Protein AF-G1XMA3-F1 (afdb_monomer)

Nearest PDB structures (foldseek):
  4cv5-assembly2_C  TM=3.053E-01  e=8.843E+00  Saccha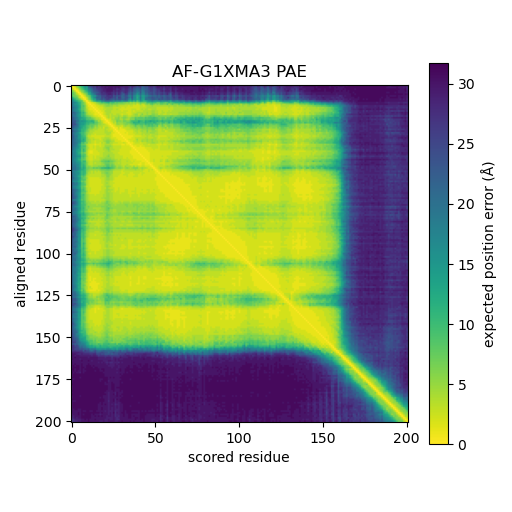romyces cerevisiae
  3jak-assembly1_N  TM=2.715E-01  e=5.839E+00  Homo sapiens

Solvent-accessible surface area (backbone atoms only — not comparable to full-atom values): 12807 Å² total; per-residue (Å²): 136,82,81,80,76,83,64,88,84,71,66,66,65,82,39,69,81,76,88,70,58,89,95,59,74,93,47,70,66,53,43,42,68,71,50,52,70,37,72,71,50,33,62,74,24,57,70,44,73,80,46,54,68,66,64,51,54,47,52,55,31,50,29,30,40,56,26,46,66,74,47,50,89,78,51,64,86,86,57,89,45,65,70,73,49,57,69,70,60,53,51,55,39,47,52,45,23,51,52,46,49,55,66,50,44,79,85,44,56,67,69,58,51,51,50,50,53,38,54,55,55,14,23,48,31,92,86,38,86,81,45,30,47,37,65,59,44,50,33,36,37,54,41,52,52,51,53,52,54,53,50,53,56,51,53,53,59,55,62,75,72,66,75,82,80,81,82,79,85,91,88,78,91,87,90,84,90,86,83,88,84,90,80,88,82,87,80,85,72,83,79,76,78,80,80,82,87,81,88,92,133

pLDDT: mean 78.49, std 21.37, range [32.34, 98.25]

Secondary structure (DSSP, 8-state):
-------TT-PPPP-PPPPPPTTPPPPHHHHIIIII-SHHHHHHTTTTTSS-HHHHHHHHHHHHHHHHHHSGGGS-TT--SGGGS-HHHHHHHHHHHHHHHHHHHTTS-HHHHHHHHHHHHHTB-TT-STTTBHHHHHHHHHHHHHHHHHHHHHHHHHHTT----------------------------------------

Radius of gyration: 26.31 Å; Cα contacts (8 Å, |Δi|>4): 128; chains: 1; bounding box: 83×55×55 Å

Structure (mmCIF, N/CA/C/O backbone):
data_AF-G1XMA3-F1
#
_entry.id   AF-G1XMA3-F1
#
loop_
_atom_site.group_PDB
_atom_site.id
_atom_site.type_symbol
_atom_site.label_atom_id
_atom_site.label_alt_id
_atom_site.label_comp_id
_atom_site.label_asym_id
_atom_site.label_entity_id
_atom_site.label_seq_id
_atom_site.pdbx_PDB_ins_code
_atom_site.Cartn_x
_atom_site.Cartn_y
_atom_site.Cartn_z
_atom_site.occupancy
_atom_site.B_iso_or_equiv
_atom_site.auth_seq_id
_atom_site.auth_comp_id
_atom_site.auth_asym_id
_atom_site.auth_atom_id
_atom_site.pdbx_PDB_model_num
ATOM 1 N N . MET A 1 1 ? -14.937 -12.051 34.851 1.00 36.78 1 MET A N 1
ATOM 2 C CA . MET A 1 1 ? -14.277 -12.315 33.558 1.00 36.78 1 MET A CA 1
ATOM 3 C C . MET A 1 1 ? -15.273 -11.897 32.501 1.00 36.78 1 MET A C 1
ATOM 5 O O . MET A 1 1 ? -16.297 -12.550 32.383 1.00 36.78 1 MET A O 1
ATOM 9 N N . SER A 1 2 ? -15.074 -10.731 31.890 1.00 42.25 2 SER A N 1
ATOM 10 C CA . SER A 1 2 ? -16.041 -10.170 30.945 1.00 42.25 2 SER A CA 1
ATOM 11 C C . SER A 1 2 ? -15.694 -10.662 29.548 1.00 42.25 2 SER A C 1
ATOM 13 O O . SER A 1 2 ? -14.628 -10.338 29.028 1.00 42.25 2 SER A O 1
ATOM 15 N N . GLU A 1 3 ? -16.578 -11.478 28.985 1.00 47.12 3 GLU A N 1
ATOM 16 C CA . GLU A 1 3 ? -16.557 -11.893 27.587 1.00 47.12 3 GLU A CA 1
ATOM 17 C C . GLU A 1 3 ? -16.673 -10.641 26.711 1.00 47.12 3 GLU A C 1
ATOM 19 O O . GLU A 1 3 ? -17.701 -9.965 26.694 1.00 47.12 3 GLU A O 1
ATOM 24 N N . SER A 1 4 ? -15.586 -10.292 26.020 1.00 43.81 4 SER A N 1
ATOM 25 C CA . SER A 1 4 ? -15.637 -9.319 24.933 1.00 43.81 4 SER A CA 1
ATOM 26 C C . SER A 1 4 ? -16.375 -9.980 23.777 1.00 43.81 4 SER A C 1
ATOM 28 O O . SER A 1 4 ? -15.854 -10.879 23.114 1.00 43.81 4 SER A O 1
ATOM 30 N N . SER A 1 5 ? -17.629 -9.583 23.605 1.00 42.97 5 SER A N 1
ATOM 31 C CA . SER A 1 5 ? -18.495 -9.979 22.509 1.00 42.97 5 SER A CA 1
ATOM 32 C C . SER A 1 5 ? -17.858 -9.562 21.186 1.00 42.97 5 SER A C 1
ATOM 34 O O . SER A 1 5 ? -17.798 -8.385 20.834 1.00 42.97 5 SER A O 1
ATOM 36 N N . TYR A 1 6 ? -17.370 -10.544 20.433 1.00 44.34 6 TYR A N 1
ATOM 37 C CA . TYR A 1 6 ? -17.037 -10.340 19.032 1.00 44.34 6 TYR A CA 1
ATOM 38 C C . TYR A 1 6 ? -18.348 -10.036 18.299 1.00 44.34 6 TYR A C 1
ATOM 40 O O . TYR A 1 6 ? -19.139 -10.942 18.052 1.00 44.34 6 TYR A O 1
ATOM 48 N N . ASP A 1 7 ? -18.618 -8.757 18.032 1.00 48.00 7 ASP A N 1
ATOM 49 C CA . ASP A 1 7 ? -19.769 -8.317 17.249 1.00 48.00 7 ASP A CA 1
ATOM 50 C C . ASP A 1 7 ? -19.436 -8.429 15.746 1.00 48.00 7 ASP A C 1
ATOM 52 O O . ASP A 1 7 ? -18.680 -7.606 15.216 1.00 48.00 7 ASP A O 1
ATOM 56 N N . PRO A 1 8 ? -19.994 -9.421 15.025 1.00 42.84 8 PRO A N 1
ATOM 57 C CA . PRO A 1 8 ? -19.751 -9.614 13.597 1.00 42.84 8 PRO A CA 1
ATOM 58 C C . PRO A 1 8 ? -20.358 -8.503 12.715 1.00 42.84 8 PRO A C 1
ATOM 60 O O . PRO A 1 8 ? -20.171 -8.526 11.495 1.00 42.84 8 PRO A O 1
ATOM 63 N N . SER A 1 9 ? -21.070 -7.522 13.290 1.00 48.47 9 SER A N 1
ATOM 64 C CA . SER A 1 9 ? -21.591 -6.347 12.574 1.00 48.47 9 SER A CA 1
ATOM 65 C C . SER A 1 9 ? -20.518 -5.300 12.245 1.00 48.47 9 SER A C 1
ATOM 67 O O . SER A 1 9 ? -20.711 -4.468 11.353 1.00 48.47 9 SER A O 1
ATOM 69 N N . ARG A 1 10 ? -19.349 -5.358 12.892 1.00 64.69 10 ARG A N 1
ATOM 70 C CA . ARG A 1 10 ? -18.272 -4.377 12.715 1.00 64.69 10 ARG A CA 1
ATOM 71 C C . ARG A 1 10 ? -17.355 -4.733 11.547 1.00 64.69 10 ARG A C 1
ATOM 73 O O . ARG A 1 10 ? -16.159 -4.946 11.719 1.00 64.69 10 ARG A O 1
ATOM 80 N N . ARG A 1 11 ? -17.904 -4.781 10.330 1.00 74.19 11 ARG A N 1
ATOM 81 C CA . ARG A 1 11 ? -17.053 -4.758 9.129 1.00 74.19 11 ARG A CA 1
ATOM 82 C C . ARG A 1 11 ? -16.225 -3.469 9.138 1.00 74.19 11 ARG A C 1
ATOM 84 O O . ARG A 1 11 ? -16.793 -2.407 9.415 1.00 74.19 11 ARG A O 1
ATOM 91 N N . PRO A 1 12 ? -14.923 -3.525 8.816 1.00 88.50 12 PRO A N 1
ATOM 92 C CA . PRO A 1 12 ? -14.114 -2.320 8.775 1.00 88.50 12 PRO A CA 1
ATOM 93 C C . PRO A 1 12 ? -14.667 -1.374 7.686 1.00 88.50 12 PRO A C 1
ATOM 95 O O . PRO A 1 12 ? -15.120 -1.830 6.627 1.00 88.50 12 PRO A O 1
ATOM 98 N N . PRO A 1 13 ? -14.699 -0.055 7.942 1.00 90.06 13 PRO A N 1
ATOM 99 C CA . PRO A 1 13 ? -15.357 0.923 7.076 1.00 90.06 13 PRO A CA 1
ATOM 100 C C . PRO A 1 13 ? -14.633 1.042 5.732 1.00 90.06 13 PRO A C 1
ATOM 102 O O . PRO A 1 13 ? -13.409 0.970 5.683 1.00 90.06 13 PRO A O 1
ATOM 105 N N . ALA A 1 14 ? -15.349 1.281 4.633 1.00 91.38 14 ALA A N 1
ATOM 106 C CA . ALA A 1 14 ? -14.695 1.552 3.353 1.00 91.38 14 ALA A CA 1
ATOM 107 C C . ALA A 1 14 ? -13.967 2.910 3.394 1.00 91.38 14 ALA A C 1
ATOM 109 O O . ALA A 1 14 ? -14.556 3.934 3.735 1.00 91.38 14 ALA A O 1
ATOM 110 N N . ILE A 1 15 ? -12.693 2.925 3.007 1.00 92.25 15 ILE A N 1
ATOM 111 C CA . ILE A 1 15 ? -11.820 4.097 3.003 1.00 92.25 15 ILE A CA 1
ATOM 112 C C . ILE A 1 15 ? -11.368 4.370 1.571 1.00 92.25 15 ILE A C 1
ATOM 114 O O . ILE A 1 15 ? -10.645 3.592 0.938 1.00 92.25 15 ILE A O 1
ATOM 118 N N . SER A 1 16 ? -11.772 5.533 1.069 1.00 89.31 16 SER A N 1
ATOM 119 C CA . SER A 1 16 ? -11.322 6.031 -0.227 1.00 89.31 16 SER A CA 1
ATOM 120 C C . SER A 1 16 ? -9.881 6.530 -0.158 1.00 89.31 16 SER A C 1
ATOM 122 O O . SER A 1 16 ? -9.428 7.049 0.859 1.00 89.31 16 SER A O 1
ATOM 124 N N . LYS A 1 17 ? -9.169 6.423 -1.281 1.00 89.25 17 LYS A N 1
ATOM 125 C CA . LYS A 1 17 ? -7.834 7.000 -1.440 1.00 89.25 17 LYS A CA 1
ATOM 126 C C . LYS A 1 17 ? -7.864 8.512 -1.150 1.00 89.25 17 LYS A C 1
ATOM 128 O O . LYS A 1 17 ? -8.693 9.207 -1.748 1.00 89.25 17 LYS A O 1
ATOM 133 N N . PRO A 1 18 ? -6.958 9.045 -0.310 1.00 88.06 18 PRO A N 1
ATOM 134 C CA . PRO A 1 18 ? -6.865 10.481 -0.068 1.00 88.06 18 PRO A CA 1
ATOM 135 C C . PRO A 1 18 ? -6.646 11.273 -1.360 1.00 88.06 18 PRO A C 1
ATOM 137 O O . PRO A 1 18 ? -5.846 10.887 -2.218 1.00 88.06 18 PRO A O 1
ATOM 140 N N . LYS A 1 19 ? -7.341 12.407 -1.491 1.00 85.69 19 LYS A N 1
ATOM 141 C CA . LYS A 1 19 ? -7.137 13.345 -2.601 1.00 85.69 19 LYS A CA 1
ATOM 142 C C . LYS A 1 19 ? -5.877 14.165 -2.332 1.00 85.69 19 LYS A C 1
ATOM 144 O O . LYS A 1 19 ? -5.804 14.871 -1.331 1.00 85.69 19 LYS A O 1
ATOM 149 N N . LEU A 1 20 ? -4.899 14.073 -3.228 1.00 82.81 20 LEU A N 1
ATOM 150 C CA . LEU A 1 20 ? -3.640 14.812 -3.128 1.00 82.81 20 LEU A CA 1
ATOM 151 C C . LEU A 1 20 ? -3.714 16.094 -3.945 1.00 82.81 20 LEU A C 1
ATOM 153 O O . LEU A 1 20 ? -4.273 16.093 -5.044 1.00 82.81 20 LEU A O 1
ATOM 157 N N . LYS A 1 21 ? -3.106 17.164 -3.429 1.00 82.56 21 LYS A N 1
ATOM 158 C CA . LYS A 1 21 ? -2.789 18.336 -4.249 1.00 82.56 21 LYS A CA 1
ATOM 159 C C . LYS A 1 21 ? -1.657 17.993 -5.220 1.00 82.56 21 LYS A C 1
ATOM 161 O O . LYS A 1 21 ? -0.892 17.051 -4.999 1.00 82.56 21 LYS A O 1
ATOM 166 N N . GLU A 1 22 ? -1.549 18.760 -6.298 1.00 77.25 22 GLU A N 1
ATOM 167 C CA . GLU A 1 22 ? -0.462 18.594 -7.259 1.00 77.25 22 GLU A CA 1
ATOM 168 C C . GLU A 1 22 ? 0.907 18.726 -6.569 1.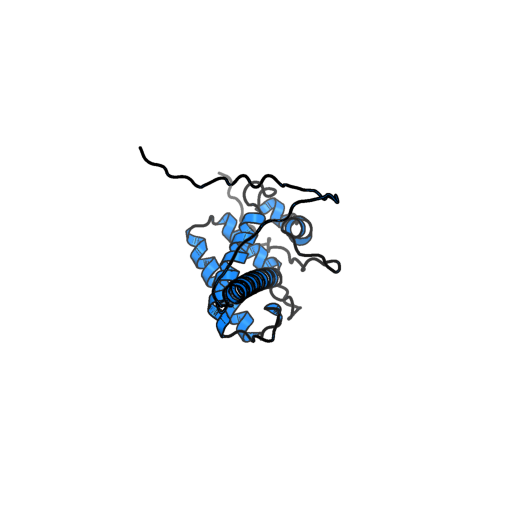00 77.25 22 GLU A C 1
ATOM 170 O O . GLU A 1 22 ? 1.097 19.563 -5.689 1.00 77.25 22 GLU A O 1
ATOM 175 N N . GLY A 1 23 ? 1.840 17.830 -6.905 1.00 74.56 23 GLY A N 1
ATOM 176 C CA . GLY A 1 23 ? 3.171 17.764 -6.288 1.00 74.56 23 GLY A CA 1
ATOM 177 C C . GLY A 1 23 ? 3.228 17.147 -4.882 1.00 74.56 23 GLY A C 1
ATOM 178 O O . GLY A 1 23 ? 4.323 16.876 -4.389 1.00 74.56 23 GLY A O 1
ATOM 179 N N . GLN A 1 24 ? 2.091 16.863 -4.239 1.00 79.44 24 GLN A N 1
ATOM 180 C CA . GLN A 1 24 ? 2.068 16.291 -2.892 1.00 79.44 24 GLN A CA 1
ATOM 181 C C . GLN A 1 24 ? 2.308 14.774 -2.913 1.00 79.44 24 GLN A C 1
ATOM 183 O O . GLN A 1 24 ? 1.703 14.030 -3.688 1.00 79.44 24 GLN A O 1
ATOM 188 N N . SER A 1 25 ? 3.180 14.296 -2.024 1.00 77.56 25 SER A N 1
ATOM 189 C CA . SER A 1 25 ? 3.383 12.870 -1.774 1.00 77.56 25 SER A CA 1
ATOM 190 C C . SER A 1 25 ? 2.561 12.397 -0.575 1.00 77.56 25 SER A C 1
ATOM 192 O O . SER A 1 25 ? 2.251 13.154 0.344 1.00 77.56 25 SER A O 1
ATOM 194 N N . VAL A 1 26 ? 2.201 11.115 -0.584 1.00 82.56 26 VAL A N 1
ATOM 195 C CA . VAL A 1 26 ? 1.500 10.489 0.537 1.00 82.56 26 VAL A CA 1
ATOM 196 C C . VAL A 1 26 ? 2.481 10.255 1.681 1.00 82.56 26 VAL A C 1
ATOM 198 O O . VAL A 1 26 ? 3.424 9.476 1.539 1.00 82.56 26 VAL A O 1
ATOM 201 N N . THR A 1 27 ? 2.243 10.903 2.820 1.00 84.00 27 THR A N 1
ATOM 202 C CA . THR A 1 27 ? 3.008 10.699 4.058 1.00 84.00 27 THR A CA 1
ATOM 203 C C . THR A 1 27 ? 2.271 9.756 5.011 1.00 84.00 27 THR A C 1
ATOM 205 O O . THR A 1 27 ? 1.072 9.525 4.866 1.00 84.00 27 THR A O 1
ATOM 208 N N . HIS A 1 28 ? 2.985 9.204 6.000 1.00 84.31 28 HIS A N 1
ATOM 209 C CA . HIS A 1 28 ? 2.360 8.381 7.044 1.00 84.31 28 HIS A CA 1
ATOM 210 C C . HIS A 1 28 ? 1.322 9.182 7.837 1.00 84.31 28 HIS A C 1
ATOM 212 O O . HIS A 1 28 ? 0.199 8.718 7.979 1.00 84.31 28 HIS A O 1
ATOM 218 N N . GLN A 1 29 ? 1.678 10.405 8.246 1.00 85.81 29 GLN A N 1
ATOM 219 C CA . GLN A 1 29 ? 0.783 11.316 8.960 1.00 85.81 29 GLN A CA 1
ATOM 220 C C . GLN A 1 29 ? -0.498 11.581 8.170 1.00 85.81 29 GLN A C 1
ATOM 222 O O . GLN A 1 29 ? -1.594 11.509 8.700 1.00 85.81 29 GLN A O 1
ATOM 227 N N . MET A 1 30 ? -0.377 11.816 6.863 1.00 88.38 30 MET A N 1
ATOM 228 C CA . MET A 1 30 ? -1.549 12.059 6.034 1.00 88.38 30 MET A CA 1
ATOM 229 C C . MET A 1 30 ? -2.445 10.819 5.932 1.00 88.38 30 MET A C 1
ATOM 231 O O . MET A 1 30 ? -3.662 10.960 5.945 1.00 88.38 30 MET A O 1
ATOM 235 N N . LEU A 1 31 ? -1.884 9.607 5.842 1.00 89.81 31 LEU A N 1
ATOM 236 C CA . LEU A 1 31 ? -2.693 8.383 5.884 1.00 89.81 31 LEU A CA 1
ATOM 237 C C . LEU A 1 31 ? -3.402 8.227 7.232 1.00 89.81 31 LEU A C 1
ATOM 239 O O . LEU A 1 31 ? -4.576 7.871 7.248 1.00 89.81 31 LEU A O 1
ATOM 243 N N . GLU A 1 32 ? -2.720 8.530 8.332 1.00 88.12 32 GLU A N 1
ATOM 244 C CA . GLU A 1 32 ? -3.315 8.535 9.668 1.00 88.12 32 GLU A CA 1
ATOM 245 C C . GLU A 1 32 ? -4.485 9.518 9.727 1.00 88.12 32 GLU A C 1
ATOM 247 O O . GLU A 1 32 ? -5.620 9.093 9.896 1.00 88.12 32 GLU A O 1
ATOM 252 N N . ASP A 1 33 ? -4.242 10.796 9.444 1.00 87.12 33 ASP A N 1
ATOM 253 C CA . ASP A 1 33 ? -5.214 11.873 9.648 1.00 87.12 33 ASP A CA 1
ATOM 254 C C . ASP A 1 33 ? -6.390 11.842 8.667 1.00 87.12 33 ASP A C 1
ATOM 256 O O . ASP A 1 33 ? -7.499 12.243 9.019 1.00 87.12 33 ASP A O 1
ATOM 260 N N . THR A 1 34 ? -6.154 11.412 7.422 1.00 85.75 34 THR A N 1
ATOM 261 C CA . THR A 1 34 ? -7.143 11.557 6.334 1.00 85.75 34 THR A CA 1
ATOM 262 C C . THR A 1 34 ? -7.797 10.255 5.903 1.00 85.75 34 THR A C 1
ATOM 264 O O . THR A 1 34 ? -8.896 10.297 5.353 1.00 85.75 34 THR A O 1
ATOM 267 N N . ALA A 1 35 ? -7.141 9.111 6.116 1.00 88.62 35 ALA A N 1
ATOM 268 C CA . ALA A 1 35 ? -7.659 7.813 5.693 1.00 88.62 35 ALA A CA 1
ATOM 269 C C . ALA A 1 35 ? -8.089 6.961 6.892 1.00 88.62 35 ALA A C 1
ATOM 271 O O . ALA A 1 35 ? -9.183 6.407 6.872 1.00 88.62 35 ALA A O 1
ATOM 272 N N . PHE A 1 36 ? -7.258 6.880 7.937 1.00 92.44 36 PHE A N 1
ATOM 273 C CA . PHE A 1 36 ? -7.442 5.927 9.039 1.00 92.44 36 PHE A CA 1
ATOM 274 C C . PHE A 1 36 ? -7.851 6.555 10.377 1.00 92.44 36 PHE A C 1
ATOM 276 O O . PHE A 1 36 ? -8.070 5.825 11.340 1.00 92.44 36 PHE A O 1
ATOM 283 N N . ASN A 1 37 ? -8.054 7.871 10.436 1.00 90.19 37 ASN A N 1
ATOM 284 C CA . ASN A 1 37 ? -8.657 8.568 11.572 1.00 90.19 37 ASN A CA 1
ATOM 285 C C . ASN A 1 37 ? -10.183 8.363 11.594 1.00 90.19 37 ASN A C 1
ATOM 287 O O . ASN A 1 37 ? -10.974 9.297 11.475 1.00 90.19 37 ASN A O 1
ATOM 291 N N . HIS A 1 38 ? -10.599 7.101 11.669 1.00 90.00 38 HIS A N 1
ATOM 292 C CA . HIS A 1 38 ? -11.995 6.692 11.743 1.00 90.00 38 HIS A CA 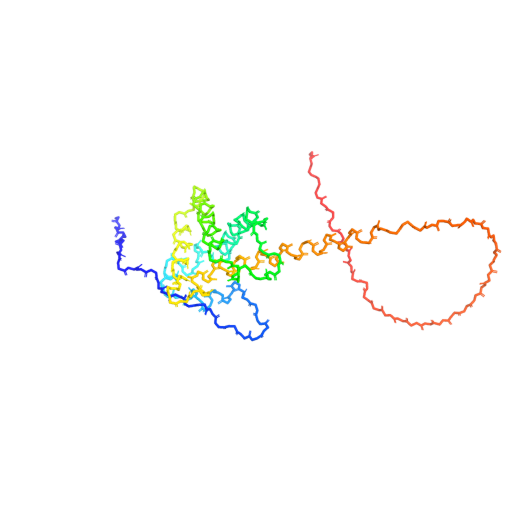1
ATOM 293 C C . HIS A 1 38 ? -12.257 6.060 13.118 1.00 90.00 38 HIS A C 1
ATOM 295 O O . HIS A 1 38 ? -11.405 5.292 13.576 1.00 90.00 38 HIS A O 1
ATOM 301 N N . PRO A 1 39 ? -13.428 6.287 13.752 1.00 90.75 39 PRO A N 1
ATOM 302 C CA . PRO A 1 39 ? -13.742 5.745 15.079 1.00 90.75 39 PRO A CA 1
ATOM 303 C C . PRO A 1 39 ? -13.444 4.249 15.230 1.00 90.75 39 PRO A C 1
ATOM 305 O O . PRO A 1 39 ? -12.838 3.845 16.211 1.00 90.75 39 PRO A O 1
ATOM 308 N N . TYR A 1 40 ? -13.769 3.456 14.204 1.00 92.38 40 TYR A N 1
ATOM 309 C CA . TYR A 1 40 ? -13.415 2.033 14.117 1.00 92.38 40 TYR A CA 1
ATOM 310 C C . TYR A 1 40 ? -11.931 1.744 14.412 1.00 92.38 40 TYR A C 1
ATOM 312 O O . TYR A 1 40 ? -11.619 0.907 15.253 1.00 92.38 40 TYR A O 1
ATOM 320 N N . TYR A 1 41 ? -11.010 2.433 13.732 1.00 92.38 41 TYR A N 1
ATOM 321 C CA . TYR A 1 41 ? -9.571 2.204 13.884 1.00 92.38 41 TYR A CA 1
ATOM 322 C C . TYR A 1 41 ? -9.032 2.797 15.184 1.00 92.38 41 TYR A C 1
ATOM 324 O O . TYR A 1 41 ? -8.158 2.196 15.806 1.00 92.38 41 TYR A O 1
ATOM 332 N N . LEU A 1 42 ? -9.570 3.938 15.624 1.00 91.56 42 LEU A N 1
ATOM 333 C CA . LEU A 1 42 ? -9.220 4.529 16.916 1.00 91.56 42 LEU A CA 1
ATOM 334 C C . LEU A 1 42 ? -9.592 3.596 18.069 1.00 91.56 42 LEU A C 1
ATOM 336 O O . LEU A 1 42 ? -8.758 3.327 18.925 1.00 91.56 42 LEU A O 1
ATOM 340 N N . GLU A 1 43 ? -10.805 3.048 18.069 1.00 90.69 43 GLU A N 1
ATOM 341 C CA . GLU A 1 43 ? -11.240 2.084 19.079 1.00 90.69 43 GLU A CA 1
ATOM 342 C C . GLU A 1 43 ? -10.397 0.805 19.008 1.00 90.69 43 GLU A C 1
ATOM 344 O O . GLU A 1 43 ? -9.851 0.374 20.022 1.00 90.69 43 GLU A O 1
ATOM 349 N N . LYS A 1 44 ? -10.210 0.251 17.801 1.00 90.00 44 LYS A N 1
ATOM 350 C CA . LYS A 1 44 ? -9.483 -1.009 17.598 1.00 90.00 44 LYS A CA 1
ATOM 351 C C . LYS A 1 44 ? -8.005 -0.941 17.993 1.00 90.00 44 LYS A C 1
ATOM 353 O O . LYS A 1 44 ? -7.469 -1.937 18.449 1.00 90.00 44 LYS A O 1
ATOM 358 N N . THR A 1 45 ? -7.349 0.206 17.826 1.00 89.62 45 THR A N 1
ATOM 359 C CA . THR A 1 45 ? -5.914 0.383 18.137 1.00 89.62 45 THR A CA 1
ATOM 360 C C . THR A 1 45 ? -5.655 1.017 19.509 1.00 89.62 45 THR A C 1
ATOM 362 O O . THR A 1 45 ? -4.499 1.277 19.864 1.00 89.62 45 THR A O 1
ATOM 365 N N . GLY A 1 46 ? -6.717 1.324 20.265 1.00 89.69 46 GLY A N 1
ATOM 366 C CA . GLY A 1 46 ? -6.634 2.056 21.528 1.00 89.69 46 GLY A CA 1
ATOM 367 C C . GLY A 1 46 ? -6.081 3.471 21.348 1.00 89.69 46 GLY A C 1
ATOM 368 O O . GLY A 1 46 ? -5.122 3.841 22.014 1.00 89.69 46 GLY A O 1
ATOM 369 N N . ASN A 1 47 ? -6.632 4.252 20.416 1.00 89.00 47 ASN A N 1
ATOM 370 C CA . ASN A 1 47 ? -6.114 5.556 19.975 1.00 89.00 47 ASN A CA 1
ATOM 371 C C . ASN A 1 47 ? -4.639 5.478 19.561 1.00 89.00 47 ASN A C 1
ATOM 373 O O . ASN A 1 47 ? -3.814 6.317 19.934 1.00 89.00 47 ASN A O 1
ATOM 377 N N . TRP A 1 48 ? -4.304 4.418 18.827 1.00 89.00 48 TRP A N 1
ATOM 378 C CA . TRP A 1 48 ? -2.948 4.081 18.415 1.00 89.00 48 TRP A CA 1
ATOM 379 C C . TRP A 1 48 ? -1.964 3.870 19.574 1.00 89.00 48 TRP A C 1
ATOM 381 O O . TRP A 1 48 ? -0.759 3.899 19.341 1.00 89.00 48 TRP A O 1
ATOM 391 N N . LEU A 1 49 ? -2.396 3.711 20.830 1.00 86.06 49 LEU A N 1
ATOM 392 C CA . LEU A 1 49 ? -1.477 3.501 21.959 1.00 86.06 49 LEU A CA 1
ATOM 393 C C . LEU A 1 49 ? -0.755 2.152 21.854 1.00 86.06 49 LEU A C 1
ATOM 395 O O . LEU A 1 49 ? 0.441 2.092 22.136 1.00 86.06 49 LEU A O 1
ATOM 399 N N . ASN A 1 50 ? -1.454 1.119 21.375 1.00 82.62 50 ASN A N 1
ATOM 400 C CA . ASN A 1 50 ? -0.938 -0.252 21.301 1.00 82.62 50 ASN A CA 1
ATOM 401 C C . ASN A 1 50 ? -0.326 -0.567 19.933 1.00 82.62 50 ASN A C 1
ATOM 403 O O . ASN A 1 50 ? 0.760 -1.133 19.829 1.00 82.62 50 ASN A O 1
ATOM 407 N N . VAL A 1 51 ? -1.011 -0.156 18.866 1.00 87.44 51 VAL A N 1
ATOM 408 C CA . VAL A 1 51 ? -0.613 -0.411 17.482 1.00 87.44 51 VAL A CA 1
ATOM 409 C C . VAL A 1 51 ? -0.460 0.924 16.770 1.00 87.44 51 VAL A C 1
ATOM 411 O O . VAL A 1 51 ? -1.392 1.716 16.745 1.00 87.44 51 VAL A O 1
ATOM 414 N N . LYS A 1 52 ? 0.713 1.190 16.184 1.00 90.44 52 LYS A N 1
ATOM 415 C CA . LYS A 1 52 ? 1.009 2.437 15.457 1.00 90.44 52 LYS A CA 1
ATOM 416 C C . LYS A 1 52 ? 0.927 2.220 13.945 1.00 90.44 52 LYS A C 1
ATOM 418 O O . LYS A 1 52 ? 1.414 1.211 13.432 1.00 90.44 52 LYS A O 1
ATOM 423 N N . ILE A 1 53 ? 0.429 3.217 13.209 1.00 90.94 53 ILE A N 1
ATOM 424 C CA . ILE A 1 53 ? 0.319 3.153 11.742 1.00 90.94 53 ILE A CA 1
ATOM 425 C C . ILE A 1 53 ? 1.684 3.039 11.044 1.00 90.94 53 ILE A C 1
ATOM 427 O O . ILE A 1 53 ? 1.822 2.349 10.040 1.00 90.94 53 ILE A O 1
ATOM 431 N N . GLY A 1 54 ? 2.726 3.683 11.580 1.00 91.38 54 GLY A N 1
ATOM 432 C CA . GLY A 1 54 ? 4.068 3.676 10.990 1.00 91.38 54 GLY A CA 1
ATOM 433 C C . GLY A 1 54 ? 4.632 2.260 10.785 1.00 91.38 54 GLY A C 1
ATOM 434 O O . GLY A 1 54 ? 4.979 1.919 9.653 1.00 91.38 54 GLY A O 1
ATOM 435 N N . PRO A 1 55 ? 4.717 1.431 11.844 1.00 92.56 55 PRO A N 1
ATOM 436 C CA . PRO A 1 55 ? 5.025 0.006 11.739 1.00 92.56 55 PRO A CA 1
ATOM 437 C C . PRO A 1 55 ? 4.155 -0.749 10.726 1.00 92.56 55 PRO A C 1
ATOM 439 O O . PRO A 1 55 ? 4.714 -1.436 9.879 1.00 92.56 55 PRO A O 1
ATOM 442 N N . ILE A 1 56 ? 2.830 -0.561 10.738 1.00 94.38 56 ILE A N 1
ATOM 443 C CA . ILE A 1 56 ? 1.916 -1.223 9.788 1.00 94.38 56 ILE A CA 1
ATOM 444 C C . ILE A 1 56 ? 2.304 -0.906 8.339 1.00 94.38 56 ILE A C 1
ATOM 446 O O . ILE A 1 56 ? 2.482 -1.802 7.511 1.00 94.38 56 ILE A O 1
ATOM 450 N N . LEU A 1 57 ? 2.495 0.376 8.023 1.00 94.81 57 LEU A N 1
ATOM 451 C CA . LEU A 1 57 ? 2.875 0.799 6.676 1.00 94.81 57 LEU A CA 1
ATOM 452 C C . LEU A 1 57 ? 4.263 0.280 6.286 1.00 94.81 57 LEU A C 1
ATOM 454 O O . LEU A 1 57 ? 4.491 0.020 5.105 1.00 94.81 57 LEU A O 1
ATOM 458 N N . ARG A 1 58 ? 5.191 0.115 7.241 1.00 94.56 58 ARG A N 1
ATOM 459 C CA . ARG A 1 58 ? 6.490 -0.526 6.979 1.00 94.56 58 ARG A CA 1
ATOM 460 C C . ARG A 1 58 ? 6.311 -1.987 6.589 1.00 94.56 58 ARG A C 1
ATOM 462 O O . ARG A 1 58 ? 6.799 -2.347 5.521 1.00 94.56 58 ARG A O 1
ATOM 469 N N . THR A 1 59 ? 5.542 -2.761 7.351 1.00 96.25 59 THR A N 1
ATOM 470 C CA . THR A 1 59 ? 5.251 -4.170 7.050 1.00 96.25 59 THR A CA 1
ATOM 471 C C . THR A 1 59 ? 4.605 -4.333 5.675 1.00 96.25 59 THR A C 1
ATOM 473 O O . THR A 1 59 ? 5.095 -5.107 4.852 1.00 96.25 59 THR A O 1
ATOM 476 N N . ILE A 1 60 ? 3.571 -3.539 5.363 1.00 97.12 60 ILE A N 1
ATOM 477 C CA . ILE A 1 60 ? 2.920 -3.564 4.040 1.00 97.12 60 ILE A CA 1
ATOM 478 C C . ILE A 1 60 ? 3.947 -3.281 2.941 1.00 97.12 60 ILE A C 1
ATOM 480 O O . ILE A 1 60 ? 4.003 -3.977 1.925 1.00 97.12 60 ILE A O 1
ATOM 484 N N . LYS A 1 61 ? 4.787 -2.262 3.136 1.00 96.44 61 LYS A N 1
ATOM 485 C CA . LYS A 1 61 ? 5.819 -1.882 2.174 1.00 96.44 61 LYS A CA 1
ATOM 486 C C . LYS A 1 61 ? 6.926 -2.935 2.041 1.00 96.44 61 LYS A C 1
ATOM 488 O O . LYS A 1 61 ? 7.495 -3.035 0.960 1.00 96.44 61 LYS A O 1
ATOM 493 N N . GLU A 1 62 ? 7.291 -3.651 3.096 1.00 96.31 62 GLU A N 1
ATOM 494 C CA . GLU A 1 62 ? 8.305 -4.718 3.072 1.00 96.31 62 GLU A CA 1
ATOM 495 C C . GLU A 1 62 ? 7.791 -5.949 2.327 1.00 96.31 62 GLU A C 1
ATOM 497 O O . GLU A 1 62 ? 8.444 -6.398 1.384 1.00 96.31 62 GLU A O 1
ATOM 502 N N . CYS A 1 63 ? 6.569 -6.396 2.634 1.00 97.56 63 CYS A N 1
ATOM 503 C CA . CYS A 1 63 ? 5.894 -7.457 1.878 1.00 97.56 63 CYS A CA 1
ATOM 504 C C . CYS A 1 63 ? 5.760 -7.077 0.397 1.00 97.56 63 CYS A C 1
ATOM 506 O O . CYS A 1 63 ? 6.045 -7.878 -0.490 1.00 97.56 63 CYS A O 1
ATOM 508 N N . SER A 1 64 ? 5.390 -5.819 0.124 1.00 97.75 64 SER A N 1
ATOM 509 C CA . SER A 1 64 ? 5.293 -5.283 -1.240 1.00 97.75 64 SER A CA 1
ATOM 510 C C . SER A 1 64 ? 6.645 -5.285 -1.951 1.00 97.75 64 SER A C 1
ATOM 512 O O . SER A 1 64 ? 6.717 -5.589 -3.135 1.00 97.75 64 SER A O 1
ATOM 514 N N . GLN A 1 65 ? 7.733 -4.960 -1.246 1.00 96.88 65 GLN A N 1
ATOM 515 C CA . GLN A 1 65 ? 9.071 -4.988 -1.833 1.00 96.88 65 GLN A CA 1
ATOM 516 C C . GLN A 1 6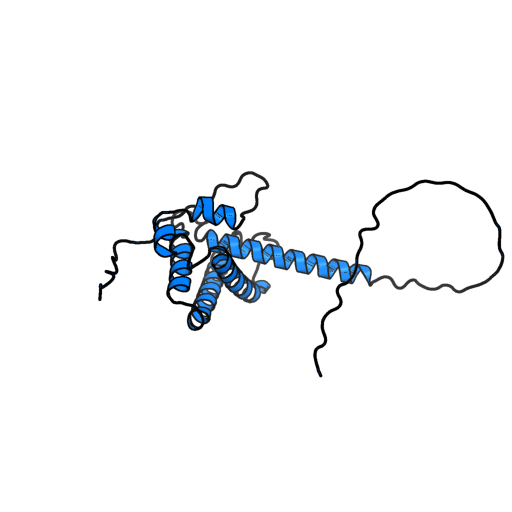5 ? 9.513 -6.414 -2.163 1.00 96.88 65 GLN A C 1
ATOM 518 O O . GLN A 1 65 ? 10.063 -6.630 -3.239 1.00 96.88 65 GLN A O 1
ATOM 523 N N . SER A 1 66 ? 9.255 -7.373 -1.272 1.00 96.69 66 SER A N 1
ATOM 524 C CA . SER A 1 66 ? 9.541 -8.786 -1.529 1.00 96.69 66 SER A CA 1
ATOM 525 C C . SER A 1 66 ? 8.779 -9.290 -2.758 1.00 96.69 66 SER A C 1
ATOM 527 O O . SER A 1 66 ? 9.400 -9.835 -3.665 1.00 96.69 66 SER A O 1
ATOM 529 N N . ALA A 1 67 ? 7.473 -9.014 -2.840 1.00 97.38 67 ALA A N 1
ATOM 530 C CA . ALA A 1 67 ? 6.659 -9.387 -3.994 1.00 97.38 67 ALA A CA 1
ATOM 531 C C . ALA A 1 67 ? 7.131 -8.711 -5.291 1.00 97.38 67 ALA A C 1
ATOM 533 O O . ALA A 1 67 ? 7.208 -9.356 -6.331 1.00 97.38 67 ALA A O 1
ATOM 534 N N . LEU A 1 68 ? 7.489 -7.423 -5.231 1.00 96.00 68 LEU A N 1
ATOM 535 C CA . LEU A 1 68 ? 7.982 -6.668 -6.382 1.00 96.00 68 LEU A CA 1
ATOM 536 C C . LEU A 1 68 ? 9.275 -7.256 -6.956 1.00 96.00 68 LEU A C 1
ATOM 538 O O . LEU A 1 68 ? 9.401 -7.345 -8.171 1.00 96.00 68 LEU A O 1
ATOM 542 N N . LEU A 1 69 ? 10.226 -7.641 -6.099 1.00 95.56 69 LEU A N 1
ATOM 543 C CA . LEU A 1 69 ? 11.495 -8.231 -6.535 1.00 95.56 69 LEU A CA 1
ATOM 544 C C . LEU A 1 69 ? 11.295 -9.581 -7.235 1.00 95.56 69 LEU A C 1
ATOM 546 O O . LEU A 1 69 ? 12.049 -9.906 -8.146 1.00 95.56 69 LEU A O 1
ATOM 550 N N . GLU A 1 70 ? 10.280 -10.345 -6.834 1.00 96.50 70 GLU A N 1
ATOM 551 C CA . GLU A 1 70 ? 9.977 -11.658 -7.412 1.00 96.50 70 GLU A CA 1
ATOM 552 C C . GLU A 1 70 ? 9.432 -11.565 -8.844 1.00 96.50 70 GLU A C 1
ATOM 554 O O . GLU A 1 70 ? 9.724 -12.419 -9.676 1.00 96.50 70 GLU A O 1
ATOM 559 N N . VAL A 1 71 ? 8.677 -10.508 -9.148 1.00 95.25 71 VAL A N 1
ATOM 560 C CA . VAL A 1 71 ? 8.040 -10.302 -10.463 1.00 95.25 71 VAL A CA 1
ATOM 561 C C . VAL A 1 71 ? 8.775 -9.294 -11.342 1.00 95.25 71 VAL A C 1
ATOM 563 O O . VAL A 1 71 ? 8.300 -8.945 -12.417 1.00 95.25 71 VAL A O 1
ATOM 566 N N . GLU A 1 72 ? 9.908 -8.769 -10.883 1.00 92.88 72 GLU A N 1
ATOM 567 C CA . GLU A 1 72 ? 10.554 -7.619 -11.512 1.00 92.88 72 GLU A CA 1
ATOM 568 C C . GLU A 1 72 ? 10.966 -7.875 -12.967 1.00 92.88 72 GLU A C 1
ATOM 570 O O . GLU A 1 72 ? 10.840 -6.985 -13.805 1.00 92.88 72 GLU A O 1
ATOM 575 N N . ALA A 1 73 ? 11.431 -9.089 -13.267 1.00 92.88 73 ALA A N 1
ATOM 576 C CA . ALA A 1 73 ? 11.815 -9.489 -14.618 1.00 92.88 73 ALA A CA 1
ATOM 577 C C . ALA A 1 73 ? 10.616 -9.577 -15.582 1.00 92.88 73 ALA A C 1
ATOM 579 O O . ALA A 1 73 ? 10.799 -9.435 -16.788 1.00 92.88 73 ALA A O 1
ATOM 580 N N . ASP A 1 74 ? 9.406 -9.768 -15.049 1.00 95.06 74 ASP A N 1
ATOM 581 C CA . ASP A 1 74 ? 8.162 -9.877 -15.818 1.00 95.06 74 ASP A CA 1
ATOM 582 C C . ASP A 1 74 ? 7.504 -8.501 -16.057 1.00 95.06 74 ASP A C 1
ATOM 584 O O . ASP A 1 74 ? 6.484 -8.402 -16.744 1.00 95.06 74 ASP A O 1
ATOM 588 N N . MET A 1 75 ? 8.041 -7.425 -15.466 1.00 94.50 75 MET A N 1
ATOM 589 C CA . MET A 1 75 ? 7.498 -6.074 -15.614 1.00 94.50 75 MET A CA 1
ATOM 590 C C . MET A 1 75 ? 7.854 -5.462 -16.968 1.00 94.50 75 MET A C 1
ATOM 592 O O . MET A 1 75 ? 9.001 -5.525 -17.408 1.00 94.50 75 MET A O 1
ATOM 596 N N . ASP A 1 76 ? 6.903 -4.745 -17.572 1.00 93.31 76 ASP A N 1
ATOM 597 C CA . ASP A 1 76 ? 7.196 -3.930 -18.750 1.00 93.31 76 ASP A CA 1
ATOM 598 C C . ASP A 1 76 ? 8.112 -2.751 -18.348 1.00 93.31 76 ASP A C 1
ATOM 600 O O . ASP A 1 76 ? 7.709 -1.925 -17.510 1.00 93.31 76 ASP A O 1
ATOM 604 N N . PRO A 1 77 ? 9.327 -2.640 -18.923 1.00 89.25 77 PRO A N 1
ATOM 605 C CA . PRO A 1 77 ? 10.293 -1.606 -18.562 1.00 89.25 77 PRO A CA 1
ATOM 606 C C . PRO A 1 77 ? 9.878 -0.196 -19.009 1.00 89.25 77 PRO A C 1
ATOM 608 O O . PRO A 1 77 ? 10.379 0.789 -18.458 1.00 89.25 77 PRO A O 1
ATOM 611 N N . TYR A 1 78 ? 8.969 -0.066 -19.978 1.00 90.94 78 TYR A N 1
ATOM 612 C CA . TYR A 1 78 ? 8.469 1.221 -20.466 1.00 90.94 78 TYR A CA 1
ATOM 613 C C . TYR A 1 78 ? 7.343 1.781 -19.584 1.00 90.94 78 TYR A C 1
ATOM 615 O O . TYR A 1 78 ? 7.074 2.989 -19.597 1.00 90.94 78 TYR A O 1
ATOM 623 N N . ILE A 1 79 ? 6.717 0.939 -18.757 1.00 90.81 79 ILE A N 1
ATOM 624 C CA . ILE A 1 79 ? 5.660 1.344 -17.830 1.00 90.81 79 ILE A CA 1
ATOM 625 C C . ILE A 1 79 ? 6.271 1.844 -16.512 1.00 90.81 79 ILE A C 1
ATOM 627 O O . ILE A 1 79 ? 6.747 1.095 -15.655 1.00 90.81 79 ILE A O 1
ATOM 631 N N . LYS A 1 80 ? 6.197 3.164 -16.309 1.00 87.88 80 LYS A N 1
ATOM 632 C CA . LYS A 1 80 ? 6.850 3.852 -15.180 1.00 87.88 80 LYS A CA 1
ATOM 633 C C . LYS A 1 80 ? 6.263 3.525 -13.804 1.00 87.88 80 LYS A C 1
ATOM 635 O O . LYS A 1 80 ? 6.995 3.607 -12.819 1.00 87.88 80 LYS A O 1
ATOM 640 N N . ARG A 1 81 ? 4.961 3.232 -13.715 1.00 89.12 81 ARG A N 1
ATOM 641 C CA . ARG A 1 81 ? 4.247 2.990 -12.449 1.00 89.12 81 ARG A CA 1
ATOM 642 C C . ARG A 1 81 ? 3.710 1.570 -12.410 1.00 89.12 81 ARG A C 1
ATOM 644 O O . ARG A 1 81 ? 3.059 1.134 -13.351 1.00 89.12 81 ARG A O 1
ATOM 651 N N . PHE A 1 82 ? 3.893 0.888 -11.288 1.00 91.94 82 PHE A N 1
ATOM 652 C CA . PHE A 1 82 ? 3.399 -0.467 -11.083 1.00 91.94 82 PHE A CA 1
ATOM 653 C C . PHE A 1 82 ? 1.875 -0.548 -11.247 1.00 91.94 82 PHE A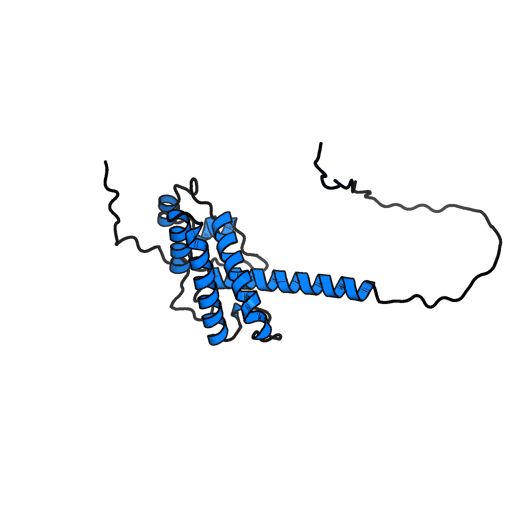 C 1
ATOM 655 O O . PHE A 1 82 ? 1.365 -1.488 -11.841 1.00 91.94 82 PHE A O 1
ATOM 662 N N . SER A 1 83 ? 1.144 0.476 -10.795 1.00 90.94 83 SER A N 1
ATOM 663 C CA . SER A 1 83 ? -0.319 0.541 -10.947 1.00 90.94 83 SER A CA 1
ATOM 664 C C . SER A 1 83 ? -0.814 0.586 -12.394 1.00 90.94 83 SER A C 1
ATOM 666 O O . SER A 1 83 ? -2.003 0.388 -12.622 1.00 90.94 83 SER A O 1
ATOM 668 N N . ASP A 1 84 ? 0.069 0.889 -13.346 1.00 91.50 84 ASP A N 1
ATOM 669 C CA . ASP A 1 84 ? -0.257 0.955 -14.769 1.00 91.50 84 ASP A CA 1
ATOM 670 C C . ASP A 1 84 ? 0.187 -0.332 -15.510 1.00 91.50 84 ASP A C 1
ATOM 672 O O . ASP A 1 84 ? -0.018 -0.446 -16.714 1.00 91.50 84 ASP A O 1
ATOM 676 N N . GLN A 1 85 ? 0.772 -1.314 -14.803 1.00 92.69 85 GLN A N 1
ATOM 677 C CA . GLN A 1 85 ? 1.093 -2.643 -15.344 1.00 92.69 85 GLN A CA 1
ATOM 678 C C . GLN A 1 85 ? -0.188 -3.447 -15.625 1.00 92.69 85 GLN A C 1
ATOM 680 O O . GLN A 1 85 ? -1.251 -3.145 -15.083 1.00 92.69 85 GLN A O 1
ATOM 685 N N . GLY A 1 86 ? -0.102 -4.505 -16.433 1.00 92.31 86 GLY A N 1
ATOM 686 C CA . GLY A 1 86 ? -1.262 -5.341 -16.762 1.00 92.31 86 GLY A CA 1
ATOM 687 C C . GLY A 1 86 ? -1.938 -5.968 -15.532 1.00 92.31 86 GLY A C 1
ATOM 688 O O . GLY A 1 86 ? -1.269 -6.400 -14.593 1.00 92.31 86 GLY A O 1
ATOM 689 N N . GLU A 1 87 ? -3.273 -6.066 -15.556 1.00 92.06 87 GLU A N 1
ATOM 690 C CA . GLU A 1 87 ? -4.073 -6.665 -14.471 1.00 92.06 87 GLU A CA 1
ATOM 691 C C . GLU A 1 87 ? -3.599 -8.076 -14.058 1.00 92.06 87 GLU A C 1
ATOM 693 O O . GLU A 1 87 ? -3.508 -8.315 -12.852 1.00 92.06 87 GLU A O 1
ATOM 698 N N . PRO A 1 88 ? -3.207 -8.987 -14.979 1.00 94.81 88 PRO A N 1
ATOM 699 C CA . PRO A 1 88 ? -2.679 -10.298 -14.594 1.00 94.81 88 PRO A CA 1
ATOM 700 C C . PRO A 1 88 ? -1.416 -10.214 -13.726 1.00 94.81 88 PRO A C 1
ATOM 702 O O . PRO A 1 88 ? -1.314 -10.908 -12.713 1.00 94.81 88 PRO A O 1
ATOM 705 N N . LEU A 1 89 ? -0.479 -9.323 -14.075 1.00 95.38 89 LEU A N 1
ATOM 706 C CA . LEU A 1 89 ? 0.747 -9.118 -13.301 1.00 95.38 89 LEU A CA 1
ATOM 707 C C . LEU A 1 89 ? 0.421 -8.532 -11.926 1.00 95.38 89 LEU A C 1
ATOM 709 O O . LEU A 1 89 ? 0.932 -9.009 -10.912 1.00 95.38 89 LEU A O 1
ATOM 713 N N . GLN A 1 90 ? -0.472 -7.539 -11.871 1.00 95.12 90 GLN A N 1
ATOM 714 C CA . GLN A 1 90 ? -0.916 -6.959 -10.602 1.00 95.12 90 GLN A CA 1
ATOM 715 C C . GLN A 1 90 ? -1.570 -8.011 -9.698 1.00 95.12 90 GLN A C 1
ATOM 717 O O . GLN A 1 90 ? -1.272 -8.066 -8.506 1.00 95.12 90 GLN A O 1
ATOM 722 N N . GLN A 1 91 ? -2.431 -8.869 -10.246 1.00 95.25 91 GLN A N 1
ATOM 723 C CA . GLN A 1 91 ? -3.105 -9.909 -9.474 1.00 95.25 91 GLN A CA 1
ATOM 724 C C . GLN A 1 91 ? -2.110 -10.930 -8.907 1.00 95.25 91 GLN A C 1
ATOM 726 O O . GLN A 1 91 ? -2.106 -11.135 -7.694 1.00 95.25 91 GLN A O 1
ATOM 731 N N . ARG A 1 92 ? -1.210 -11.472 -9.739 1.00 96.88 92 ARG A N 1
ATOM 732 C CA . ARG A 1 92 ? -0.149 -12.396 -9.296 1.00 96.88 92 ARG A CA 1
ATOM 733 C C . ARG A 1 92 ? 0.732 -11.772 -8.213 1.00 96.88 92 ARG A C 1
ATOM 735 O O . ARG A 1 92 ? 1.020 -12.392 -7.195 1.00 96.88 92 ARG A O 1
ATOM 742 N N . THR A 1 93 ? 1.132 -10.516 -8.399 1.00 97.25 93 THR A N 1
ATOM 743 C CA . THR A 1 93 ? 1.984 -9.817 -7.423 1.00 97.25 93 THR A CA 1
ATOM 744 C C . THR A 1 93 ? 1.261 -9.588 -6.098 1.00 97.25 93 THR A C 1
ATOM 746 O O . THR A 1 93 ? 1.877 -9.645 -5.035 1.00 97.25 93 THR A O 1
ATOM 749 N N . TYR A 1 94 ? -0.049 -9.336 -6.136 1.00 97.50 94 TYR A N 1
ATOM 750 C CA . TYR A 1 94 ? -0.848 -9.207 -4.921 1.00 97.50 94 TYR A CA 1
ATOM 751 C C . TYR A 1 94 ? -0.973 -10.533 -4.168 1.00 97.50 94 TYR A C 1
ATOM 753 O O . TYR A 1 94 ? -0.905 -10.538 -2.945 1.00 97.50 94 TYR A O 1
ATOM 761 N N . GLU A 1 95 ? -1.116 -11.651 -4.877 1.00 97.88 95 GLU A N 1
ATOM 762 C CA . GLU A 1 95 ? -1.137 -12.985 -4.266 1.00 97.88 95 GLU A CA 1
ATOM 763 C C . GLU A 1 95 ? 0.187 -13.294 -3.562 1.00 97.88 95 GLU A C 1
ATOM 765 O O . GLU A 1 95 ? 0.172 -13.704 -2.403 1.00 97.88 95 GLU A O 1
ATOM 770 N N . ILE A 1 96 ? 1.324 -12.992 -4.199 1.00 98.06 96 ILE A N 1
ATOM 771 C CA . ILE A 1 96 ? 2.646 -13.110 -3.564 1.00 98.06 96 ILE A CA 1
ATOM 772 C C . ILE A 1 96 ? 2.717 -12.209 -2.325 1.00 98.06 96 ILE A C 1
ATOM 774 O O . ILE A 1 96 ? 3.130 -12.654 -1.258 1.00 98.06 96 ILE A O 1
ATOM 778 N N . PHE A 1 97 ? 2.270 -10.953 -2.423 1.00 98.25 97 PHE A N 1
ATOM 779 C CA . PHE A 1 97 ? 2.208 -10.042 -1.275 1.00 98.25 97 PHE A CA 1
ATOM 780 C C . PHE A 1 97 ? 1.405 -10.630 -0.104 1.00 98.25 97 PHE A C 1
ATOM 782 O O . PHE A 1 97 ? 1.874 -10.566 1.032 1.00 98.25 97 PHE A O 1
ATOM 789 N N . LEU A 1 98 ? 0.233 -11.216 -0.370 1.00 97.44 98 LEU A N 1
ATOM 790 C CA . LEU A 1 98 ? -0.593 -11.848 0.660 1.00 97.44 98 LEU A CA 1
ATOM 791 C C . LEU A 1 98 ? 0.105 -13.060 1.280 1.00 97.44 98 LEU A C 1
ATOM 793 O O . LEU A 1 98 ? 0.102 -13.182 2.497 1.00 97.44 98 LEU A O 1
ATOM 797 N N . GLN A 1 99 ? 0.766 -13.900 0.479 1.00 97.56 99 GLN A N 1
ATOM 798 C CA . GLN A 1 99 ? 1.550 -15.031 0.990 1.00 97.56 99 GLN A CA 1
ATOM 799 C C . GLN A 1 99 ? 2.700 -14.573 1.897 1.00 97.56 99 GLN A C 1
ATOM 801 O O . GLN A 1 99 ? 2.958 -15.190 2.927 1.00 97.56 99 GLN A O 1
ATOM 806 N N . ARG A 1 100 ? 3.391 -13.477 1.548 1.00 96.19 100 ARG A N 1
ATOM 807 C CA . ARG A 1 100 ? 4.453 -12.905 2.397 1.00 96.19 100 ARG A CA 1
ATOM 808 C C . ARG A 1 100 ? 3.896 -12.339 3.698 1.00 96.19 100 ARG A C 1
ATOM 810 O O . ARG A 1 100 ? 4.508 -12.524 4.744 1.00 96.19 100 ARG A O 1
ATOM 817 N N . LEU A 1 101 ? 2.750 -11.665 3.632 1.00 96.69 101 LEU A N 1
ATOM 818 C CA . LEU A 1 101 ? 2.079 -11.141 4.817 1.00 96.69 101 LEU A CA 1
ATOM 819 C C . LEU A 1 101 ? 1.625 -12.275 5.745 1.00 96.69 101 LEU A C 1
ATOM 821 O O . LEU A 1 101 ? 1.807 -12.176 6.954 1.00 96.69 101 LEU A O 1
ATOM 825 N N . ASP A 1 102 ? 1.083 -13.349 5.178 1.00 95.25 102 ASP A N 1
ATOM 826 C CA . ASP A 1 102 ? 0.638 -14.524 5.922 1.00 95.25 102 ASP A CA 1
ATOM 827 C C . ASP A 1 102 ? 1.810 -15.269 6.572 1.00 95.25 102 ASP A C 1
ATOM 829 O O . ASP A 1 102 ? 1.756 -15.600 7.750 1.00 95.25 102 ASP A O 1
ATOM 833 N N . ALA A 1 103 ? 2.931 -15.420 5.863 1.00 94.44 103 ALA A N 1
ATOM 834 C CA . ALA A 1 103 ? 4.145 -16.003 6.434 1.00 94.44 103 ALA A CA 1
ATOM 835 C C . ALA A 1 103 ? 4.692 -15.193 7.627 1.00 94.44 103 ALA A C 1
ATOM 837 O O . ALA A 1 103 ? 5.185 -15.777 8.587 1.00 94.44 103 ALA A O 1
ATOM 838 N N . LEU A 1 104 ? 4.581 -13.859 7.589 1.00 92.56 104 LEU A N 1
ATOM 839 C CA . LEU A 1 104 ? 4.976 -12.988 8.703 1.00 92.56 104 LEU A CA 1
ATOM 840 C C . LEU A 1 104 ? 3.992 -13.010 9.878 1.00 92.56 104 LEU A C 1
ATOM 842 O O . LEU A 1 104 ? 4.347 -12.541 10.958 1.00 92.56 104 LEU A O 1
ATOM 846 N N . SER A 1 105 ? 2.770 -13.518 9.688 1.00 89.81 105 SER A N 1
ATOM 847 C CA . SER A 1 105 ? 1.755 -13.544 10.748 1.00 89.81 105 SER A CA 1
ATOM 848 C C . SER A 1 105 ? 2.177 -14.397 11.947 1.00 89.81 105 SER A C 1
ATOM 850 O O . SER A 1 105 ? 1.796 -14.088 13.068 1.00 89.81 105 SER A O 1
ATOM 852 N N . VAL A 1 106 ? 3.031 -15.404 11.726 1.00 88.44 106 VAL A N 1
ATOM 853 C CA . VAL A 1 106 ? 3.534 -16.320 12.764 1.00 88.44 106 VAL A CA 1
ATOM 854 C C . VAL A 1 106 ? 4.320 -15.589 13.858 1.00 88.44 106 VAL A C 1
ATOM 856 O O . VAL A 1 106 ? 4.213 -15.941 15.029 1.00 88.44 106 VAL A O 1
ATOM 859 N N . ASP A 1 107 ? 5.075 -14.551 13.488 1.00 89.19 107 ASP A N 1
ATOM 860 C CA . ASP A 1 107 ? 5.931 -13.779 14.403 1.00 89.19 107 ASP A CA 1
ATOM 861 C C . ASP A 1 107 ? 5.280 -12.453 14.850 1.00 89.19 107 ASP A C 1
ATOM 863 O O . ASP A 1 107 ? 5.914 -11.602 15.482 1.00 89.19 107 ASP A O 1
ATOM 867 N N . MET A 1 108 ? 4.015 -12.237 14.491 1.00 90.88 108 MET A N 1
ATOM 868 C CA . MET A 1 108 ? 3.281 -10.989 14.676 1.00 90.88 108 MET A CA 1
ATOM 869 C C . MET A 1 108 ? 2.131 -11.192 15.661 1.00 90.88 108 MET A C 1
ATOM 871 O O . MET A 1 108 ? 1.530 -12.257 15.713 1.00 90.88 108 MET A O 1
ATOM 875 N N . SER A 1 109 ? 1.779 -10.163 16.440 1.00 91.56 109 SER A N 1
ATOM 876 C CA . SER A 1 109 ? 0.583 -10.265 17.280 1.00 91.56 109 SER A CA 1
ATOM 877 C C . SER A 1 109 ? -0.690 -10.311 16.431 1.00 91.56 109 SER A C 1
ATOM 879 O O . SER A 1 109 ? -0.825 -9.564 15.456 1.00 91.56 109 SER A O 1
ATOM 881 N N . ASP A 1 110 ? -1.659 -11.127 16.855 1.00 90.88 110 ASP A N 1
ATOM 882 C CA . ASP A 1 110 ? -2.965 -11.257 16.193 1.00 90.88 110 ASP A CA 1
ATOM 883 C C . ASP A 1 110 ? -3.656 -9.901 16.012 1.00 90.88 110 ASP A C 1
ATOM 885 O O . ASP A 1 110 ? -4.225 -9.614 14.959 1.00 90.88 110 ASP A O 1
ATOM 889 N N . GLU A 1 111 ? -3.566 -9.024 17.019 1.00 91.12 111 GLU A N 1
ATOM 890 C CA . GLU A 1 111 ? -4.110 -7.666 16.954 1.00 91.12 111 GLU A CA 1
ATOM 891 C C . GLU A 1 111 ? -3.484 -6.882 15.793 1.00 91.12 111 GLU A C 1
ATOM 893 O O . GLU A 1 111 ? -4.205 -6.318 14.969 1.00 91.12 111 GLU A O 1
ATOM 898 N N . PHE A 1 112 ? -2.155 -6.900 15.667 1.00 93.56 112 PHE A N 1
ATOM 899 C CA . PHE A 1 112 ? -1.438 -6.163 14.629 1.00 93.56 112 PHE A CA 1
ATOM 900 C C . PHE A 1 112 ? -1.739 -6.713 13.228 1.00 93.56 112 PHE A C 1
ATOM 902 O O . PHE A 1 112 ? -2.036 -5.935 12.317 1.00 93.56 112 PHE A O 1
ATOM 909 N N . TYR A 1 113 ? -1.750 -8.040 13.064 1.00 94.44 113 TYR A N 1
ATOM 910 C CA . TYR A 1 113 ? -2.140 -8.690 11.808 1.00 94.44 113 TYR A CA 1
ATOM 911 C C . TYR A 1 113 ? -3.594 -8.367 11.432 1.00 94.44 113 TYR A C 1
ATOM 913 O O . TYR A 1 113 ? -3.889 -8.015 10.283 1.00 94.44 113 TYR A O 1
ATOM 921 N N . SER A 1 114 ? -4.508 -8.400 12.408 1.00 94.00 114 SER A N 1
ATOM 922 C CA . SER A 1 114 ? -5.920 -8.062 12.197 1.00 94.00 114 SER A CA 1
ATOM 923 C C . SER A 1 114 ? -6.116 -6.607 11.757 1.00 94.00 114 SER A C 1
ATOM 925 O O . SER A 1 114 ? -6.980 -6.315 10.935 1.00 94.00 114 SER A O 1
ATOM 927 N N . VAL A 1 115 ? -5.297 -5.675 12.258 1.00 94.94 115 VAL A N 1
ATOM 928 C CA . VAL A 1 115 ? -5.356 -4.270 11.833 1.00 94.94 115 VAL A CA 1
ATOM 929 C C . VAL A 1 115 ? -4.832 -4.117 10.404 1.00 94.94 115 VAL A C 1
ATOM 931 O O . VAL A 1 115 ? -5.445 -3.401 9.614 1.00 94.94 115 VAL A O 1
ATOM 934 N N . ILE A 1 116 ? -3.745 -4.804 10.029 1.00 96.12 116 ILE A N 1
ATOM 935 C CA . ILE A 1 116 ? -3.237 -4.769 8.646 1.00 96.12 116 ILE A CA 1
ATOM 936 C C . ILE A 1 116 ? -4.297 -5.284 7.670 1.00 96.12 116 ILE A C 1
ATOM 938 O O . ILE A 1 116 ? -4.570 -4.640 6.653 1.00 96.12 116 ILE A O 1
ATOM 942 N N . THR A 1 117 ? -4.886 -6.440 7.968 1.00 95.88 117 THR A N 1
ATOM 943 C CA . THR A 1 117 ? -5.900 -7.068 7.111 1.00 95.88 117 THR A CA 1
ATOM 944 C C . THR A 1 117 ? -7.146 -6.194 6.985 1.00 95.88 117 THR A C 1
ATOM 946 O O . THR A 1 117 ? -7.600 -5.961 5.862 1.00 95.88 117 THR A O 1
ATOM 949 N N . ASP A 1 118 ? -7.620 -5.600 8.082 1.00 95.50 118 ASP A N 1
ATOM 950 C CA . ASP A 1 118 ? -8.707 -4.619 8.051 1.00 95.50 118 ASP A CA 1
ATOM 951 C C . ASP A 1 118 ? -8.373 -3.404 7.190 1.00 95.50 118 ASP A C 1
ATOM 953 O O . ASP A 1 118 ? -9.183 -3.012 6.354 1.00 95.50 118 ASP A O 1
ATOM 957 N N . MET A 1 119 ? -7.176 -2.826 7.334 1.00 95.81 119 MET A N 1
ATOM 958 C CA . MET A 1 119 ? -6.760 -1.671 6.531 1.00 95.81 119 MET A CA 1
ATOM 959 C C . MET A 1 119 ? -6.721 -2.009 5.037 1.00 95.81 119 MET A C 1
ATOM 961 O O . MET A 1 119 ? -7.153 -1.208 4.203 1.00 95.81 119 MET A O 1
ATOM 965 N N . LEU A 1 120 ? -6.232 -3.196 4.672 1.00 95.88 120 LEU A N 1
ATOM 966 C CA . LEU A 1 120 ? -6.237 -3.665 3.285 1.00 95.88 120 LEU A CA 1
ATOM 967 C C . LEU A 1 120 ? -7.664 -3.875 2.765 1.00 95.88 120 LEU A C 1
ATOM 969 O O . LEU A 1 120 ? -7.958 -3.495 1.631 1.00 95.88 120 LEU A O 1
ATOM 973 N N . TYR A 1 121 ? -8.555 -4.423 3.591 1.00 94.56 121 TYR A N 1
ATOM 974 C CA . TYR A 1 121 ? -9.953 -4.637 3.229 1.00 94.56 121 TYR A CA 1
ATOM 975 C C . TYR A 1 121 ? -10.721 -3.317 3.091 1.00 94.56 121 TYR A C 1
ATOM 977 O O . TYR A 1 121 ? -11.378 -3.086 2.078 1.00 94.56 121 TYR A O 1
ATOM 985 N N . SER A 1 122 ? -10.580 -2.406 4.054 1.00 94.38 122 SER A N 1
ATOM 986 C CA . SER A 1 122 ? -11.155 -1.058 4.018 1.00 94.38 122 SER A CA 1
ATOM 987 C C . SER A 1 122 ? -10.760 -0.283 2.771 1.00 94.38 122 SER A C 1
ATOM 989 O O . SER A 1 122 ? -11.533 0.532 2.280 1.00 94.38 122 SER A O 1
ATOM 991 N N . THR A 1 123 ? -9.557 -0.514 2.253 1.00 94.62 123 THR A N 1
ATOM 992 C CA . THR A 1 123 ? -9.025 0.208 1.090 1.00 94.62 123 THR A CA 1
ATOM 993 C C . THR A 1 123 ? -9.272 -0.504 -0.240 1.00 94.62 123 THR A C 1
ATOM 995 O O . THR A 1 123 ? -8.806 -0.044 -1.289 1.00 94.62 123 THR A O 1
ATOM 998 N N . LEU A 1 124 ? -10.041 -1.596 -0.225 1.00 92.25 124 LEU A N 1
ATOM 999 C CA . LEU A 1 124 ? -10.506 -2.278 -1.423 1.00 92.25 124 LEU A CA 1
ATOM 1000 C C . LEU A 1 124 ? -11.622 -1.460 -2.092 1.00 92.25 124 LEU A C 1
ATOM 1002 O O . LEU A 1 124 ? -12.724 -1.317 -1.569 1.00 92.25 124 LEU A O 1
ATOM 1006 N N . ASN A 1 125 ? -11.351 -0.944 -3.287 1.00 87.00 125 ASN A N 1
ATOM 1007 C CA . ASN A 1 125 ? -12.318 -0.218 -4.097 1.00 87.00 125 ASN A CA 1
ATOM 1008 C C . ASN A 1 125 ? -12.857 -1.112 -5.222 1.00 87.00 125 ASN A C 1
ATOM 1010 O O . ASN A 1 125 ? -12.264 -1.227 -6.291 1.00 87.00 125 ASN A O 1
ATOM 1014 N N . LEU A 1 126 ? -14.017 -1.727 -5.004 1.00 83.69 126 LEU A N 1
ATOM 1015 C CA . LEU A 1 126 ? -14.620 -2.628 -5.991 1.00 83.69 126 LEU A CA 1
ATOM 1016 C C . LEU A 1 126 ? -15.175 -1.914 -7.236 1.00 83.69 126 LEU A C 1
ATOM 1018 O O . LEU A 1 126 ? -15.457 -2.579 -8.230 1.00 83.69 126 LEU A O 1
ATOM 1022 N N . THR A 1 127 ? -15.314 -0.585 -7.211 1.00 83.69 127 THR A N 1
ATOM 1023 C CA . THR A 1 127 ? -15.875 0.192 -8.330 1.00 83.69 127 THR A CA 1
ATOM 1024 C C . THR A 1 127 ? -14.804 0.805 -9.234 1.00 83.69 127 THR A C 1
ATOM 1026 O O . THR A 1 127 ? -15.085 1.116 -10.390 1.00 83.69 127 THR A O 1
ATOM 1029 N N . SER A 1 128 ? -13.561 0.940 -8.759 1.00 83.12 128 SER A N 1
ATOM 1030 C CA . SER A 1 128 ? -12.441 1.484 -9.536 1.00 83.12 128 SER A CA 1
ATOM 1031 C C . SER A 1 128 ? -11.449 0.396 -9.924 1.00 83.12 128 SER A C 1
ATOM 1033 O O . SER A 1 128 ? -10.776 -0.170 -9.068 1.00 83.12 128 SER A O 1
ATOM 1035 N N . ARG A 1 129 ? -11.263 0.163 -11.231 1.00 78.31 129 ARG A N 1
ATOM 1036 C CA . ARG A 1 129 ? -10.182 -0.714 -11.720 1.00 78.31 129 ARG A CA 1
ATOM 1037 C C . ARG A 1 129 ? -8.797 -0.167 -11.373 1.00 78.31 129 ARG A C 1
ATOM 1039 O O . ARG A 1 129 ? -7.914 -0.929 -11.003 1.00 78.31 129 ARG A O 1
ATOM 1046 N N . ARG A 1 130 ? -8.621 1.156 -11.457 1.00 79.56 130 ARG A N 1
ATOM 1047 C CA . ARG A 1 130 ? -7.323 1.818 -11.261 1.00 79.56 130 ARG A CA 1
ATOM 1048 C C . ARG A 1 130 ? -6.873 1.835 -9.802 1.00 79.56 130 ARG A C 1
ATOM 1050 O O . ARG A 1 130 ? -5.686 1.737 -9.519 1.00 79.56 130 ARG A O 1
ATOM 1057 N N . ASP A 1 131 ? -7.822 1.980 -8.884 1.00 83.25 131 ASP A N 1
ATOM 1058 C CA . ASP A 1 131 ? -7.553 2.128 -7.453 1.00 83.25 131 ASP A CA 1
ATOM 1059 C C . ASP A 1 131 ? -8.110 0.946 -6.646 1.00 83.25 131 ASP A C 1
ATOM 1061 O O . ASP A 1 131 ? -8.346 1.082 -5.446 1.00 83.25 131 ASP A O 1
ATOM 1065 N N . LYS A 1 132 ? -8.301 -0.223 -7.285 1.00 87.69 132 LYS A N 1
ATOM 1066 C CA . LYS A 1 132 ? -8.964 -1.393 -6.685 1.00 87.69 132 LYS A CA 1
ATOM 1067 C C . LYS A 1 132 ? -8.383 -1.771 -5.330 1.00 87.69 132 LYS A C 1
ATOM 1069 O O . LYS A 1 132 ? -9.123 -2.154 -4.440 1.00 87.69 132 LYS A O 1
ATOM 1074 N N . ARG A 1 133 ? -7.067 -1.646 -5.166 1.00 93.31 133 ARG A N 1
ATOM 1075 C CA . ARG A 1 133 ? -6.321 -1.956 -3.935 1.00 93.31 133 ARG A CA 1
ATOM 1076 C C . ARG A 1 133 ? -5.367 -0.813 -3.611 1.00 93.31 133 ARG A C 1
ATOM 1078 O O . ARG A 1 133 ? -4.148 -0.988 -3.617 1.00 93.31 133 ARG A O 1
ATOM 1085 N N . TRP A 1 134 ? -5.905 0.394 -3.447 1.00 93.31 134 TRP A N 1
ATOM 1086 C CA . TRP A 1 134 ? -5.098 1.613 -3.531 1.00 93.31 134 TRP A CA 1
ATOM 1087 C C . TRP A 1 134 ? -3.971 1.691 -2.493 1.00 93.31 134 TRP A C 1
ATOM 1089 O O . TRP A 1 134 ? -2.902 2.200 -2.828 1.00 93.31 134 TRP A O 1
ATOM 1099 N N . LEU A 1 135 ? -4.167 1.176 -1.271 1.00 95.44 135 LEU A N 1
ATOM 1100 C CA . LEU A 1 135 ? -3.131 1.194 -0.231 1.00 95.44 135 LEU A CA 1
ATOM 1101 C C . LEU A 1 135 ? -1.934 0.326 -0.627 1.00 95.44 135 LEU A C 1
ATOM 1103 O O . LEU A 1 135 ? -0.786 0.765 -0.558 1.00 95.44 135 LEU A O 1
ATOM 1107 N N . TRP A 1 136 ? -2.206 -0.886 -1.110 1.00 96.62 136 TRP A N 1
ATOM 1108 C CA . TRP A 1 136 ? -1.175 -1.785 -1.620 1.00 96.62 136 TRP A CA 1
ATOM 1109 C C . TRP A 1 136 ? -0.502 -1.215 -2.878 1.00 96.62 136 TRP A C 1
ATOM 1111 O O . TRP A 1 136 ? 0.723 -1.148 -2.941 1.00 96.62 136 TRP A O 1
ATOM 1121 N N . LEU A 1 137 ? -1.274 -0.701 -3.842 1.00 94.88 137 LEU A N 1
ATOM 1122 C CA . LEU A 1 137 ? -0.727 -0.071 -5.053 1.00 94.88 137 LEU A CA 1
ATOM 1123 C C . LEU A 1 137 ? 0.150 1.148 -4.737 1.00 94.88 137 LEU A C 1
ATOM 1125 O O . LEU A 1 137 ? 1.153 1.391 -5.412 1.00 94.88 137 LEU A O 1
ATOM 1129 N N . TRP A 1 138 ? -0.200 1.925 -3.712 1.00 92.94 138 TRP A N 1
ATOM 1130 C CA . TRP A 1 138 ? 0.651 2.998 -3.209 1.00 92.94 138 TRP A CA 1
ATOM 1131 C C . TRP A 1 138 ? 1.984 2.452 -2.686 1.00 92.94 138 TRP A C 1
ATOM 1133 O O . TRP A 1 138 ? 3.038 2.941 -3.099 1.00 92.94 138 TRP A O 1
ATOM 1143 N N . ALA A 1 139 ? 1.951 1.421 -1.837 1.00 95.50 139 ALA A N 1
ATOM 1144 C CA . ALA A 1 139 ? 3.158 0.805 -1.292 1.00 95.50 139 ALA A CA 1
ATOM 1145 C C . ALA A 1 139 ? 4.060 0.239 -2.404 1.00 95.50 139 ALA A C 1
ATOM 1147 O O . ALA A 1 139 ? 5.261 0.514 -2.412 1.00 95.50 139 ALA A O 1
ATOM 1148 N N . MET A 1 140 ? 3.479 -0.458 -3.385 1.00 95.62 140 MET A N 1
ATOM 1149 C CA . MET A 1 140 ? 4.180 -0.969 -4.569 1.00 95.62 140 MET A CA 1
ATOM 1150 C C . MET A 1 140 ? 4.877 0.145 -5.353 1.00 95.62 140 MET A C 1
ATOM 1152 O O . MET A 1 140 ? 6.069 0.050 -5.644 1.00 95.62 140 MET A O 1
ATOM 1156 N N . ASN A 1 141 ? 4.168 1.238 -5.645 1.00 92.69 141 ASN A N 1
ATOM 1157 C CA . ASN A 1 141 ? 4.732 2.375 -6.373 1.00 92.69 141 ASN A CA 1
ATOM 1158 C C . ASN A 1 141 ? 5.881 3.048 -5.601 1.00 92.69 141 ASN A C 1
ATOM 1160 O O . ASN A 1 141 ? 6.883 3.438 -6.202 1.00 92.69 141 ASN A O 1
ATOM 1164 N N . GLU A 1 142 ? 5.775 3.178 -4.277 1.00 92.44 142 GLU A N 1
ATOM 1165 C CA . GLU A 1 142 ? 6.867 3.712 -3.453 1.00 92.44 142 GLU A CA 1
ATOM 1166 C C . GLU A 1 142 ? 8.103 2.803 -3.487 1.00 92.44 142 GLU A C 1
ATOM 1168 O O . GLU A 1 142 ? 9.232 3.294 -3.595 1.00 92.44 142 GLU A O 1
ATOM 1173 N N . ARG A 1 143 ? 7.910 1.478 -3.472 1.00 94.50 143 ARG A N 1
ATOM 1174 C CA . ARG A 1 143 ? 9.009 0.508 -3.576 1.00 94.50 143 ARG A CA 1
ATOM 1175 C C . ARG A 1 143 ? 9.650 0.483 -4.954 1.00 94.50 143 ARG A C 1
ATOM 1177 O O . ARG A 1 143 ? 10.877 0.516 -5.038 1.00 94.50 143 ARG A O 1
ATOM 1184 N N . GLN A 1 144 ? 8.860 0.548 -6.018 1.00 93.81 144 GLN A N 1
ATOM 1185 C CA . GLN A 1 144 ? 9.378 0.652 -7.380 1.00 93.81 144 GLN A CA 1
ATOM 1186 C C . GLN A 1 144 ? 10.229 1.916 -7.561 1.00 93.81 144 GLN A C 1
ATOM 1188 O O . GLN A 1 144 ? 11.355 1.835 -8.052 1.00 93.81 144 GLN A O 1
ATOM 1193 N N . LYS A 1 145 ? 9.750 3.078 -7.092 1.00 91.25 145 LYS A N 1
ATOM 1194 C CA . LYS A 1 145 ? 10.532 4.327 -7.119 1.00 91.25 145 LYS A CA 1
ATOM 1195 C C . LYS A 1 145 ? 11.845 4.194 -6.348 1.00 91.25 145 LYS A C 1
ATOM 1197 O O . LYS A 1 145 ? 12.874 4.694 -6.802 1.00 91.25 145 LYS A O 1
ATOM 1202 N N . ALA A 1 146 ? 11.825 3.556 -5.177 1.00 91.38 146 ALA A N 1
ATOM 1203 C CA . ALA A 1 146 ? 13.030 3.344 -4.379 1.00 91.38 146 ALA A CA 1
ATOM 1204 C C . ALA A 1 146 ? 14.053 2.461 -5.118 1.00 91.38 146 ALA A C 1
ATOM 1206 O O . ALA A 1 146 ? 15.231 2.821 -5.173 1.00 91.38 146 ALA A O 1
ATOM 1207 N N . LEU A 1 147 ? 13.609 1.367 -5.746 1.00 90.00 147 LEU A N 1
ATOM 1208 C CA . LEU A 1 147 ? 14.463 0.492 -6.560 1.00 90.00 147 LEU A CA 1
ATOM 1209 C C . LEU A 1 147 ? 15.051 1.225 -7.774 1.00 90.00 147 LEU A C 1
ATOM 1211 O O . LEU A 1 147 ? 16.259 1.159 -8.007 1.00 90.00 147 LEU A O 1
ATOM 1215 N N . GLN A 1 148 ? 14.236 1.995 -8.499 1.00 89.00 148 GLN A N 1
ATOM 1216 C CA . GLN A 1 148 ? 14.696 2.805 -9.633 1.00 89.00 148 GLN A CA 1
ATOM 1217 C C . GLN A 1 148 ? 15.761 3.830 -9.209 1.00 89.00 148 GLN A C 1
ATOM 1219 O O . GLN A 1 148 ? 16.810 3.926 -9.847 1.00 89.00 148 GLN A O 1
ATOM 1224 N N . LYS A 1 149 ? 15.550 4.542 -8.092 1.00 90.38 149 LYS A N 1
ATOM 1225 C CA . LYS A 1 149 ? 16.541 5.486 -7.542 1.00 90.38 149 LYS A CA 1
ATOM 1226 C C . LYS A 1 149 ? 17.853 4.796 -7.165 1.00 90.38 149 LYS A C 1
ATOM 1228 O O . LYS A 1 149 ? 18.925 5.348 -7.401 1.00 90.38 149 LYS A O 1
ATOM 1233 N N . LEU A 1 150 ? 17.788 3.601 -6.575 1.00 88.44 150 LEU A N 1
ATOM 1234 C CA . LEU A 1 150 ? 18.984 2.822 -6.238 1.00 88.44 150 LEU A CA 1
ATOM 1235 C C . LEU A 1 150 ? 19.761 2.410 -7.494 1.00 88.44 150 LEU A C 1
ATOM 1237 O O . LEU A 1 150 ? 20.986 2.508 -7.500 1.00 88.44 150 LEU A O 1
ATOM 1241 N N . ARG A 1 151 ? 19.070 2.007 -8.566 1.00 86.31 151 ARG A N 1
ATOM 1242 C CA . ARG A 1 151 ? 19.699 1.681 -9.857 1.00 86.31 151 ARG A CA 1
ATOM 1243 C C . ARG A 1 151 ? 20.380 2.879 -10.497 1.00 86.31 151 ARG A C 1
ATOM 1245 O O . ARG A 1 151 ? 21.537 2.771 -10.881 1.00 86.31 151 ARG A O 1
ATOM 1252 N N . GLN A 1 152 ? 19.699 4.022 -10.550 1.00 88.00 152 GLN A N 1
ATOM 1253 C CA . GLN A 1 152 ? 20.268 5.255 -11.102 1.00 88.00 152 GLN A CA 1
ATOM 1254 C C . GLN A 1 152 ? 21.556 5.656 -10.375 1.00 88.00 152 GLN A C 1
ATOM 1256 O O . GLN A 1 152 ? 22.565 5.930 -11.016 1.00 88.00 152 GLN A O 1
ATOM 1261 N N . LYS A 1 153 ? 21.561 5.592 -9.037 1.00 89.38 153 LYS A N 1
ATOM 1262 C CA . LYS A 1 153 ? 22.767 5.856 -8.236 1.00 89.38 153 LYS A CA 1
ATOM 1263 C C . LYS A 1 153 ? 23.898 4.863 -8.511 1.00 89.38 153 LYS A C 1
ATOM 1265 O O . LYS A 1 153 ? 25.058 5.258 -8.501 1.00 89.38 153 LYS A O 1
ATOM 1270 N N . LYS A 1 154 ? 23.585 3.578 -8.722 1.00 86.25 154 LYS A N 1
ATOM 1271 C CA . LYS A 1 154 ? 24.591 2.563 -9.078 1.00 86.25 154 LYS A CA 1
ATOM 1272 C C . LYS A 1 154 ? 25.197 2.841 -10.455 1.00 86.25 154 LYS A C 1
ATOM 1274 O O . LYS A 1 154 ? 26.412 2.805 -10.575 1.00 86.25 154 LYS A O 1
ATOM 1279 N N . LEU A 1 155 ? 24.375 3.178 -11.449 1.00 84.00 155 LEU A N 1
ATOM 1280 C CA . LEU A 1 155 ? 24.836 3.512 -12.801 1.00 84.00 155 LEU A CA 1
ATOM 1281 C C . LEU A 1 155 ? 25.737 4.755 -12.814 1.00 84.00 155 LEU A C 1
ATOM 1283 O O . LEU A 1 155 ? 26.792 4.724 -13.434 1.00 84.00 155 LEU A O 1
ATOM 1287 N N . GLN A 1 156 ? 25.376 5.805 -12.068 1.00 81.00 156 GLN A N 1
ATOM 1288 C CA . GLN A 1 156 ? 26.204 7.014 -11.935 1.00 81.00 156 GLN A CA 1
ATOM 1289 C C . GLN A 1 156 ? 27.592 6.713 -11.353 1.00 81.00 156 GLN A C 1
ATOM 1291 O O . GLN A 1 156 ? 28.586 7.221 -11.849 1.00 81.00 156 GLN A O 1
ATOM 1296 N N . ARG A 1 157 ? 27.679 5.838 -10.343 1.00 78.62 157 ARG A N 1
ATOM 1297 C CA . ARG A 1 157 ? 28.966 5.452 -9.739 1.00 78.62 157 ARG A CA 1
ATOM 1298 C C . ARG A 1 157 ? 29.853 4.612 -10.655 1.00 78.62 157 ARG A C 1
ATOM 1300 O O . ARG A 1 157 ? 31.063 4.638 -10.485 1.00 78.62 157 ARG A O 1
ATOM 1307 N N . VAL A 1 158 ? 29.260 3.841 -11.566 1.00 72.44 158 VAL A N 1
ATOM 1308 C CA . VAL A 1 158 ? 30.008 3.036 -12.543 1.00 72.44 158 VAL A CA 1
ATOM 1309 C C . VAL A 1 158 ? 30.505 3.913 -13.695 1.00 72.44 158 VAL A C 1
ATOM 1311 O O . VAL A 1 158 ? 31.622 3.712 -14.155 1.00 72.44 158 VAL A O 1
ATOM 1314 N N . GLY A 1 159 ? 29.725 4.918 -14.113 1.00 60.44 159 GLY A N 1
ATOM 1315 C CA . GLY A 1 159 ? 30.153 5.900 -15.117 1.00 60.44 159 GLY A CA 1
ATOM 1316 C C . GLY A 1 159 ? 31.321 6.787 -14.666 1.00 60.44 159 GLY A C 1
ATOM 1317 O O . GLY A 1 159 ? 32.155 7.138 -15.486 1.00 60.44 159 GLY A O 1
ATOM 1318 N N . ASP A 1 160 ? 31.426 7.076 -13.366 1.00 58.78 160 ASP A N 1
ATOM 1319 C CA . ASP A 1 160 ? 32.506 7.895 -12.778 1.00 58.78 160 ASP A CA 1
ATOM 1320 C C . ASP A 1 160 ? 33.846 7.149 -12.595 1.00 58.78 160 ASP A C 1
ATOM 1322 O O . ASP A 1 160 ? 34.852 7.763 -12.253 1.00 58.78 160 ASP A O 1
ATOM 1326 N N . GLN A 1 161 ? 33.887 5.823 -12.781 1.00 56.06 161 GLN A N 1
ATOM 1327 C CA . GLN A 1 161 ? 35.110 5.009 -12.635 1.00 56.06 161 GLN A CA 1
ATOM 1328 C C . GLN A 1 161 ? 35.691 4.549 -13.985 1.00 56.06 161 GLN A C 1
ATOM 1330 O O . GLN A 1 161 ? 36.514 3.636 -14.023 1.00 56.06 161 GLN A O 1
ATOM 1335 N N . GLY A 1 162 ? 35.238 5.151 -15.090 1.00 47.16 162 GLY A N 1
ATOM 1336 C CA . GLY A 1 162 ? 35.465 4.668 -16.452 1.00 47.16 162 GLY A CA 1
ATOM 1337 C C . GLY A 1 162 ? 36.401 5.487 -17.344 1.00 47.16 162 GLY A C 1
ATOM 1338 O O . GLY A 1 162 ? 36.433 5.190 -18.533 1.00 47.16 162 GLY A O 1
ATOM 1339 N N . GLU A 1 163 ? 37.154 6.469 -16.836 1.00 46.53 163 GLU A N 1
ATOM 1340 C CA . GLU A 1 163 ? 38.237 7.094 -17.616 1.00 46.53 163 GLU A CA 1
ATOM 1341 C C . GLU A 1 163 ? 39.614 6.666 -17.081 1.00 46.53 163 GLU A C 1
ATOM 1343 O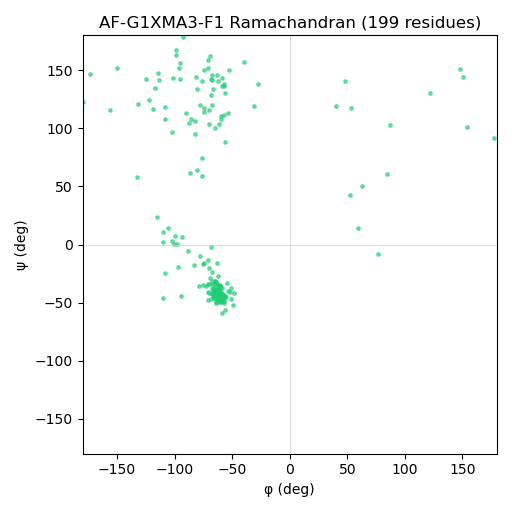 O . GLU A 1 163 ? 40.023 7.114 -16.005 1.00 46.53 163 GLU A O 1
ATOM 1348 N N . PRO A 1 164 ? 40.364 5.809 -17.801 1.00 45.34 164 PRO A N 1
ATOM 1349 C CA . PRO A 1 164 ? 41.805 5.791 -17.657 1.00 45.34 164 PRO A CA 1
ATOM 1350 C C . PRO A 1 164 ? 42.328 7.086 -18.284 1.00 45.34 164 PRO A C 1
ATOM 1352 O O . PRO A 1 164 ? 42.174 7.323 -19.478 1.00 45.34 164 PRO A O 1
ATOM 1355 N N . VAL A 1 165 ? 42.922 7.941 -17.456 1.00 52.38 165 VAL A N 1
ATOM 1356 C CA . VAL A 1 165 ? 43.775 9.029 -17.930 1.00 52.38 165 VAL A CA 1
ATOM 1357 C C . VAL A 1 165 ? 44.938 8.361 -18.655 1.00 52.38 165 VAL A C 1
ATOM 1359 O O . VAL A 1 165 ? 45.811 7.777 -18.008 1.00 52.38 165 VAL A O 1
ATOM 1362 N N . ASP A 1 166 ? 44.911 8.386 -19.987 1.00 48.00 166 ASP A N 1
ATOM 1363 C CA . ASP A 1 166 ? 46.067 8.025 -20.796 1.00 48.00 166 ASP A CA 1
ATOM 1364 C C . ASP A 1 166 ? 47.213 8.945 -20.381 1.00 48.00 166 ASP A C 1
ATOM 1366 O O . ASP A 1 166 ? 47.168 10.168 -20.535 1.00 48.00 166 ASP A O 1
ATOM 1370 N N . GLY A 1 167 ? 48.207 8.335 -19.745 1.00 47.81 167 GLY A N 1
ATOM 1371 C CA . GLY A 1 167 ? 49.415 9.012 -19.339 1.00 47.81 167 GLY A CA 1
ATOM 1372 C C . GLY A 1 167 ? 50.210 9.433 -20.563 1.00 47.81 167 GLY A C 1
ATOM 1373 O O . GLY A 1 167 ? 50.487 8.614 -21.437 1.00 47.81 167 GLY A O 1
ATOM 1374 N N . ASP A 1 168 ? 50.672 10.678 -20.547 1.00 38.62 168 ASP A N 1
ATOM 1375 C CA . ASP A 1 168 ? 51.964 10.988 -21.132 1.00 38.62 168 ASP A CA 1
ATOM 1376 C C . ASP A 1 168 ? 52.850 11.688 -20.096 1.00 38.62 168 ASP A C 1
ATOM 1378 O O . ASP A 1 168 ? 52.387 12.391 -19.195 1.00 38.62 168 ASP A O 1
ATOM 1382 N N . SER A 1 169 ? 54.122 11.332 -20.161 1.00 45.84 169 SER A N 1
ATOM 1383 C CA . SER A 1 169 ? 55.104 11.324 -19.074 1.00 45.84 169 SER A CA 1
ATOM 1384 C C . SER A 1 169 ? 55.930 12.637 -18.963 1.00 45.84 169 SER A C 1
ATOM 1386 O O . SER A 1 169 ? 55.695 13.573 -19.722 1.00 45.84 169 SER A O 1
ATOM 1388 N N . PRO A 1 170 ? 56.855 12.766 -17.982 1.00 56.84 170 PRO A N 1
ATOM 1389 C CA . PRO A 1 170 ? 57.190 14.013 -17.272 1.00 56.84 170 PRO A CA 1
ATOM 1390 C C . PRO A 1 170 ? 58.448 14.752 -17.773 1.00 56.84 170 PRO A C 1
ATOM 1392 O O . PRO A 1 170 ? 59.271 14.150 -18.459 1.00 56.84 170 PRO A O 1
ATOM 1395 N N . SER A 1 171 ? 58.622 16.015 -17.327 1.00 37.59 171 SER A N 1
ATOM 1396 C CA . SER A 1 171 ? 59.857 16.846 -17.131 1.00 37.59 171 SER A CA 1
ATOM 1397 C C . SER A 1 171 ? 59.478 18.336 -17.322 1.00 37.59 171 SER A C 1
ATOM 1399 O O . SER A 1 171 ? 58.630 18.606 -18.160 1.00 37.59 171 SER A O 1
ATOM 1401 N N . THR A 1 172 ? 59.972 19.396 -16.666 1.00 37.59 172 THR A N 1
ATOM 1402 C CA . THR A 1 172 ? 61.044 19.690 -15.690 1.00 37.59 172 THR A CA 1
ATOM 1403 C C . THR A 1 172 ? 60.886 21.174 -15.270 1.00 37.59 172 THR A C 1
ATOM 1405 O O . THR A 1 172 ? 60.496 21.986 -16.102 1.00 37.59 172 THR A O 1
ATOM 1408 N N . ASP A 1 173 ? 61.212 21.490 -14.011 1.00 36.28 173 ASP A N 1
ATOM 1409 C CA . ASP A 1 173 ? 61.734 22.749 -13.426 1.00 36.28 173 ASP A CA 1
ATOM 1410 C C . ASP A 1 173 ? 61.243 24.155 -13.852 1.00 36.28 173 ASP A C 1
ATOM 1412 O O . ASP A 1 173 ? 61.535 24.636 -14.943 1.00 36.28 173 ASP A O 1
ATOM 1416 N N . ALA A 1 174 ? 60.681 24.896 -12.879 1.00 40.84 174 ALA A N 1
ATOM 1417 C CA . ALA A 1 174 ? 61.295 26.065 -12.199 1.00 40.84 174 ALA A CA 1
ATOM 1418 C C . ALA A 1 174 ? 60.256 27.139 -11.761 1.00 40.84 174 ALA A C 1
ATOM 1420 O O . ALA A 1 174 ? 59.197 27.254 -12.376 1.00 40.84 174 ALA A O 1
ATOM 1421 N N . PRO A 1 175 ? 60.527 27.909 -10.681 1.00 51.53 175 PRO A N 1
ATOM 1422 C CA . PRO A 1 175 ? 59.522 28.632 -9.896 1.0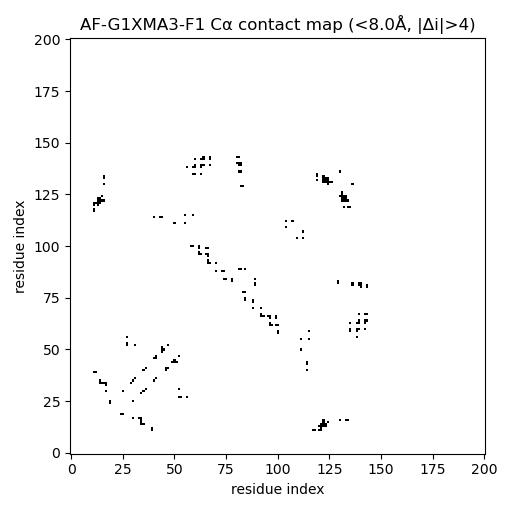0 51.53 175 PRO A CA 1
ATOM 1423 C C . PRO A 1 175 ? 59.353 30.102 -10.315 1.00 51.53 175 PRO A C 1
ATOM 1425 O O . PRO A 1 175 ? 60.279 30.724 -10.830 1.00 51.53 175 PRO A O 1
ATOM 1428 N N . GLY A 1 176 ? 58.186 30.680 -10.023 1.00 34.69 176 GLY A N 1
ATOM 1429 C CA . GLY A 1 176 ? 57.916 32.109 -10.192 1.00 34.69 176 GLY A CA 1
ATOM 1430 C C . GLY A 1 176 ? 56.794 32.568 -9.267 1.00 34.69 176 GLY A C 1
ATOM 1431 O O . GLY A 1 176 ? 55.667 32.088 -9.367 1.00 34.69 176 GLY A O 1
ATOM 1432 N N . GLU A 1 177 ? 57.150 33.448 -8.339 1.00 45.09 177 GLU A N 1
ATOM 1433 C CA . GLU A 1 177 ? 56.297 34.076 -7.336 1.00 45.09 177 GLU A CA 1
ATOM 1434 C C . GLU A 1 177 ? 55.321 35.108 -7.940 1.00 45.09 177 GLU A C 1
ATOM 1436 O O . GLU A 1 177 ? 55.613 35.758 -8.941 1.00 45.09 177 GLU A O 1
ATOM 1441 N N . ASP A 1 178 ? 54.188 35.254 -7.246 1.00 38.28 178 ASP A N 1
ATOM 1442 C CA . ASP A 1 178 ? 53.562 36.511 -6.803 1.00 38.28 178 ASP A CA 1
ATOM 1443 C C . ASP A 1 178 ? 52.124 36.862 -7.231 1.00 38.28 178 ASP A C 1
ATOM 1445 O O . ASP A 1 178 ? 51.757 36.981 -8.396 1.00 38.28 178 ASP A O 1
ATOM 1449 N N . SER A 1 179 ? 51.393 37.223 -6.167 1.00 35.91 179 SER A N 1
ATOM 1450 C CA . SER A 1 179 ? 50.321 38.220 -6.046 1.00 35.91 179 SER A CA 1
ATOM 1451 C C . SER A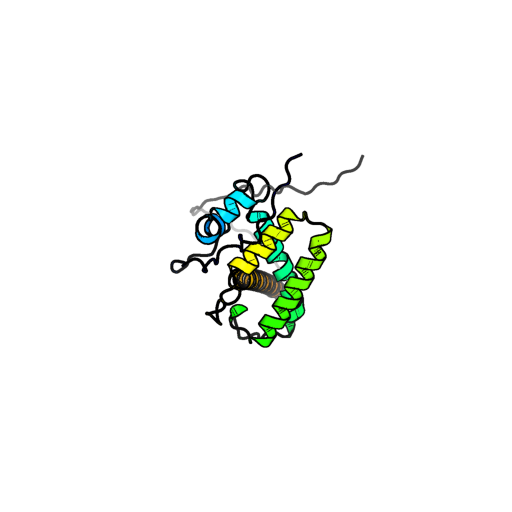 1 179 ? 48.853 37.882 -6.346 1.00 35.91 179 SER A C 1
ATOM 1453 O O . SER A 1 179 ? 48.372 37.931 -7.470 1.00 35.91 179 SER A O 1
ATOM 1455 N N . PHE A 1 180 ? 48.135 37.719 -5.223 1.00 36.00 180 PHE A N 1
ATOM 1456 C CA . PHE A 1 180 ? 46.940 38.465 -4.788 1.00 36.00 180 PHE A CA 1
ATOM 1457 C C . PHE A 1 180 ? 45.720 38.594 -5.719 1.00 36.00 180 PHE A C 1
ATOM 1459 O O . PHE A 1 180 ? 45.716 39.339 -6.693 1.00 36.00 180 PHE A O 1
ATOM 1466 N N . GLY A 1 181 ? 44.595 38.037 -5.253 1.00 32.34 181 GLY A N 1
ATOM 1467 C CA . GLY A 1 181 ? 43.253 38.406 -5.709 1.00 32.34 181 GLY A CA 1
ATOM 1468 C C . GLY A 1 181 ? 42.157 37.562 -5.060 1.00 32.34 181 GLY A C 1
ATOM 1469 O O . GLY A 1 181 ? 41.831 36.490 -5.550 1.00 32.34 181 GLY A O 1
ATOM 1470 N N . SER A 1 182 ? 41.619 38.047 -3.941 1.00 41.09 182 SER A N 1
ATOM 1471 C CA . SER A 1 182 ? 40.526 37.471 -3.145 1.00 41.09 182 SER A CA 1
ATOM 1472 C C . SER A 1 182 ? 39.257 37.147 -3.946 1.00 41.09 182 SER A C 1
ATOM 1474 O O . SER A 1 182 ? 38.920 37.897 -4.859 1.00 41.09 182 SER A O 1
ATOM 1476 N N . SER A 1 183 ? 38.494 36.130 -3.513 1.00 38.47 183 SER A N 1
ATOM 1477 C CA . SER A 1 183 ? 37.043 36.194 -3.208 1.00 38.47 183 SER A CA 1
ATOM 1478 C C . SER A 1 183 ? 36.516 34.828 -2.721 1.00 38.47 183 SER A C 1
ATOM 1480 O O . SER A 1 183 ? 36.642 33.828 -3.419 1.00 38.47 183 SER A O 1
ATOM 1482 N N . ASP A 1 184 ? 35.939 34.840 -1.518 1.00 39.72 184 ASP A N 1
ATOM 1483 C CA . ASP A 1 184 ? 35.096 33.841 -0.823 1.00 39.72 184 ASP A CA 1
ATOM 1484 C C . ASP A 1 184 ? 34.061 33.102 -1.719 1.00 39.72 184 ASP A C 1
ATOM 1486 O O . ASP A 1 184 ? 33.671 33.662 -2.749 1.00 39.72 184 ASP A O 1
ATOM 1490 N N . PRO A 1 185 ? 33.559 31.888 -1.359 1.00 48.69 185 PRO A N 1
ATOM 1491 C CA . PRO A 1 185 ? 32.611 31.773 -0.238 1.00 48.69 185 PRO A CA 1
ATOM 1492 C C . PRO A 1 185 ? 32.596 30.467 0.586 1.00 48.69 185 PRO A C 1
ATOM 1494 O O . PRO A 1 185 ? 32.860 29.374 0.101 1.00 48.69 185 PRO A O 1
ATOM 1497 N N . GLU A 1 186 ? 32.199 30.656 1.847 1.00 38.41 186 GLU A N 1
ATOM 1498 C CA . GLU A 1 186 ? 31.263 29.870 2.667 1.00 38.41 186 GLU A CA 1
ATOM 1499 C C . GLU A 1 186 ? 31.351 28.327 2.765 1.00 38.41 186 GLU A C 1
ATOM 1501 O O . GLU A 1 186 ? 31.428 27.564 1.808 1.00 38.41 186 GLU A O 1
ATOM 1506 N N . ASP A 1 187 ? 31.116 27.893 4.008 1.00 39.03 187 ASP A N 1
ATOM 1507 C CA . ASP A 1 187 ? 30.461 26.634 4.378 1.00 39.03 187 ASP A CA 1
ATOM 1508 C C . ASP A 1 187 ? 31.322 25.359 4.455 1.00 39.03 187 ASP A C 1
ATOM 1510 O O . ASP A 1 187 ? 31.070 24.312 3.853 1.00 39.03 187 ASP A O 1
ATOM 1514 N N . SER A 1 188 ? 32.312 25.392 5.351 1.00 38.59 188 SER A N 1
ATOM 1515 C CA . SER A 1 188 ? 32.926 24.176 5.896 1.00 38.59 188 SER A CA 1
ATOM 1516 C C . SER A 1 188 ? 32.006 23.522 6.938 1.00 38.59 188 SER A C 1
ATOM 1518 O O . SER A 1 188 ? 32.246 23.539 8.147 1.00 38.59 188 SER A O 1
ATOM 1520 N N . VAL A 1 189 ? 30.945 22.878 6.443 1.00 42.81 189 VAL A N 1
ATOM 1521 C CA . VAL A 1 189 ? 30.121 21.935 7.207 1.00 42.81 189 VAL A CA 1
ATOM 1522 C C . VAL A 1 189 ? 31.034 20.868 7.810 1.00 42.81 189 VAL A C 1
ATOM 1524 O O . VAL A 1 189 ? 31.638 20.051 7.109 1.00 42.81 189 VAL A O 1
ATOM 1527 N N . GLN A 1 190 ? 31.120 20.878 9.141 1.00 42.22 190 GLN A N 1
ATOM 1528 C CA . GLN A 1 190 ? 31.824 19.909 9.974 1.00 42.22 190 GLN A CA 1
ATOM 1529 C C . GLN A 1 190 ? 31.328 18.484 9.704 1.00 42.22 190 GLN A C 1
ATOM 1531 O O . GLN A 1 190 ? 30.472 17.925 10.387 1.00 42.22 190 GLN A O 1
ATOM 1536 N N . ARG A 1 191 ? 31.949 17.843 8.720 1.00 46.81 191 ARG A N 1
ATOM 1537 C CA . ARG A 1 191 ? 31.828 16.420 8.428 1.00 46.81 191 ARG A CA 1
ATOM 1538 C C . ARG A 1 191 ? 32.736 15.635 9.380 1.00 46.81 191 ARG A C 1
ATOM 1540 O O . ARG A 1 191 ? 33.688 14.987 8.954 1.00 46.81 191 ARG A O 1
ATOM 1547 N N . ARG A 1 192 ? 32.466 15.668 10.691 1.00 45.53 192 ARG A N 1
ATOM 1548 C CA . ARG A 1 192 ? 33.105 14.719 11.620 1.00 45.53 192 ARG A CA 1
ATOM 1549 C C . ARG A 1 192 ? 32.357 13.391 11.600 1.00 45.53 192 ARG A C 1
ATOM 1551 O O . ARG A 1 192 ? 31.355 13.183 12.278 1.00 45.53 192 ARG A O 1
ATOM 1558 N N . ARG A 1 193 ? 32.909 12.504 10.768 1.00 43.81 193 ARG A N 1
ATOM 1559 C CA . ARG A 1 193 ? 32.793 11.043 10.795 1.00 43.81 193 ARG A CA 1
ATOM 1560 C C . ARG A 1 193 ? 32.619 10.520 12.229 1.00 43.81 193 ARG A C 1
ATOM 1562 O O . ARG A 1 193 ? 33.534 10.643 13.037 1.00 43.81 193 ARG A O 1
ATOM 1569 N N . ARG A 1 194 ? 31.498 9.854 12.517 1.00 45.09 194 ARG A N 1
ATOM 1570 C CA . ARG A 1 194 ? 31.462 8.813 13.552 1.00 45.09 194 ARG A CA 1
ATOM 1571 C C . ARG A 1 194 ? 31.843 7.505 12.870 1.00 45.09 194 ARG A C 1
ATOM 1573 O O . ARG A 1 194 ? 31.071 6.979 12.072 1.00 45.09 194 ARG A O 1
ATOM 1580 N N . HIS A 1 195 ? 33.070 7.056 13.118 1.00 45.22 195 HIS A N 1
ATOM 1581 C CA . HIS A 1 195 ? 33.490 5.697 12.803 1.00 45.22 195 HIS A CA 1
ATOM 1582 C C . HIS A 1 195 ? 32.754 4.715 13.716 1.00 45.22 195 HIS A C 1
ATOM 1584 O O . HIS A 1 195 ? 32.478 5.004 14.880 1.00 45.22 195 HIS A O 1
ATOM 1590 N N . LEU A 1 196 ? 32.406 3.583 13.117 1.00 41.12 196 LEU A N 1
ATOM 1591 C CA . LEU A 1 196 ? 31.760 2.440 13.732 1.00 41.12 196 LEU A CA 1
ATOM 1592 C C . LEU A 1 196 ? 32.641 1.791 14.807 1.00 41.12 196 LEU A C 1
ATOM 1594 O O . LEU A 1 196 ? 33.860 1.726 14.686 1.00 41.12 196 LEU A O 1
ATOM 1598 N N . SER A 1 197 ? 31.919 1.311 15.815 1.00 39.56 197 SER A N 1
ATOM 1599 C CA . SER A 1 197 ? 32.214 0.269 16.797 1.00 39.56 197 SER A CA 1
ATOM 1600 C C . SER A 1 197 ? 33.191 -0.821 16.346 1.00 39.56 197 SER A C 1
ATOM 1602 O O . SER A 1 197 ? 33.032 -1.380 15.263 1.00 39.56 197 SER A O 1
ATOM 1604 N N . ILE A 1 198 ? 34.096 -1.192 17.258 1.00 42.47 198 ILE A N 1
ATOM 1605 C CA . ILE A 1 198 ? 34.462 -2.588 17.519 1.00 42.47 198 ILE A CA 1
ATOM 1606 C C . ILE A 1 198 ? 34.426 -2.772 19.042 1.00 42.47 198 ILE A C 1
ATOM 1608 O O . ILE A 1 198 ? 35.082 -2.034 19.777 1.00 42.47 198 ILE A O 1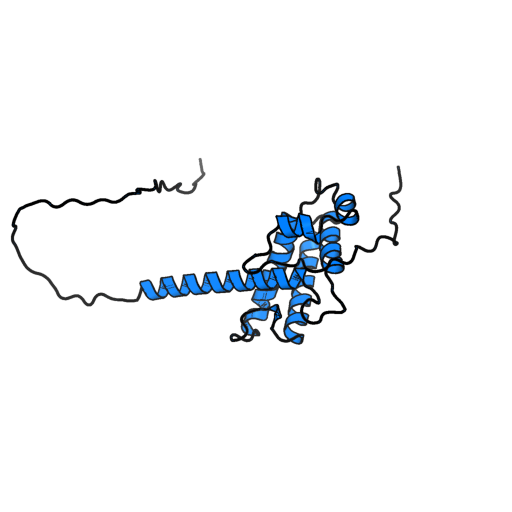
ATOM 1612 N N . ALA A 1 199 ? 33.582 -3.697 19.491 1.00 51.97 199 ALA A N 1
ATOM 1613 C CA . ALA A 1 199 ? 33.636 -4.304 20.812 1.00 51.97 199 ALA A CA 1
ATOM 1614 C C . ALA A 1 199 ? 34.693 -5.419 20.806 1.00 51.97 199 ALA A C 1
ATOM 1616 O O . ALA A 1 199 ? 34.857 -6.064 19.775 1.00 51.97 199 ALA A O 1
ATOM 1617 N N . ASP A 1 200 ? 35.398 -5.583 21.928 1.00 39.75 200 ASP A N 1
ATOM 1618 C CA . ASP A 1 200 ? 35.753 -6.858 22.581 1.00 39.75 200 ASP A CA 1
ATOM 1619 C C . ASP A 1 200 ? 37.036 -6.695 23.408 1.00 39.75 200 ASP A C 1
ATOM 1621 O O . ASP A 1 200 ? 38.138 -6.662 22.856 1.00 39.75 200 ASP A O 1
ATOM 1625 N N . CYS A 1 201 ? 36.850 -6.556 24.727 1.00 36.31 201 CYS A N 1
ATOM 1626 C CA . CYS A 1 201 ? 37.613 -7.127 25.852 1.00 36.31 201 CYS A CA 1
ATOM 1627 C C . CYS A 1 201 ? 37.162 -6.460 27.160 1.00 36.31 201 CYS A C 1
ATOM 1629 O O . CYS A 1 201 ? 37.227 -5.211 27.240 1.00 36.31 201 CYS A O 1
#

Foldseek 3Di:
DDPPDPDPVCQQAAFEDDDDDPPDDDDLVCCVPRTQVDPSNCVLCVNVPNPHSVVLLVLLLVLLLVLCVVCVVVFDPVDLAPLPTDPVSVVSSVVSSVVSLVVCVVVDDPSSSVSSVSSQVSQQDPPDSSRRRVSSSSSNRVSSVVVVVVVVVVVVVVVVVPDDPPDDDDDDDDDDDDDDDDDDDDDPDPPDDDDDDDDDD

Sequence (201 aa):
MSESSYDPSRRPPAISKPKLKEGQSVTHQMLEDTAFNHPYYLEKTGNWLNVKIGPILRTIKECSQSALLEVEADMDPYIKRFSDQGEPLQQRTYEIFLQRLDALSVDMSDEFYSVITDMLYSTLNLTSRRDKRWLWLWAMNERQKALQKLRQKKLQRVGDQGEPVDGDSPSTDAPGEDSFGSSDPEDSVQRRRRHLSIADC

Mean predicted aligned error: 13.69 Å

Organism: Arthrobotrys oligospora (strain ATCC 24927 / CBS 115.81 / DSM 1491) (NCBI:txid756982)